Protein AF-A0A7C9NCI6-F1 (afdb_monomer_lite)

Sequence (230 aa):
RAAIIEELLRAGQIERSKGKIRSTELGRTVAASVSPQLASPELTGEWEARLADMRALGDEDAFVVDAAGYASSLVSDAFGRESELRARFGAAGRHVVCKCPRCGREVVRTGADGKGAVVRCSSVTTRRNESGAWEDAGGCGLKVWAKVAGVTLTDEQIAAAIAGERVKVDGIKPKDPSKKSYSRFMTLDASAEDGSGCCKWVYGEFANAPAKPGTGERGGKPFGGRAWAK

Radius of gyration: 28.64 Å; chains: 1; bounding box: 55×43×101 Å

InterPro domains:
  IPR013824 DNA topoisomerase, type IA, central region, subdomain 1 [G3DSA:1.10.460.10] (1-88)
  IPR023405 DNA topoisomerase, type IA, core domain [SSF56712] (1-108)

Secondary structure (DSSP, 8-state):
-HHHHHHHHHTTSEEEETTEEEE-HHHHHHHHHS-TTTT-HHHHHHHHHHHHHHHHH--HHHHHHHHHHHHHHHHHHHHHTHHHHHHHHHHTT-EEEEE-TTTSSEEEEES-TTSS-EEEETT-EEEE-TTS-EEEEES---EEESEETTEEPPHHHHHHHHTT--EEEEEEPPSSTTSPPEEEEEEEEEEEE-TTSSEEEEEPP----PPPP-----------------

Structure (mmCIF, N/CA/C/O backbone):
data_AF-A0A7C9NCI6-F1
#
_entry.id   AF-A0A7C9NCI6-F1
#
loop_
_atom_site.group_PDB
_atom_site.id
_atom_site.type_symbol
_atom_site.label_atom_id
_atom_site.label_alt_id
_atom_site.label_comp_id
_atom_site.label_asym_id
_atom_site.label_entity_id
_atom_site.label_seq_id
_atom_site.pdbx_PDB_ins_code
_atom_site.Cartn_x
_atom_site.Cartn_y
_atom_site.Cartn_z
_atom_site.occupancy
_atom_site.B_iso_or_equiv
_atom_site.auth_seq_id
_atom_site.auth_comp_id
_atom_site.auth_asym_id
_atom_site.auth_atom_id
_atom_site.pdbx_PDB_model_num
ATOM 1 N N . ARG A 1 1 ? 24.754 -8.263 -7.767 1.00 78.38 1 ARG A N 1
ATOM 2 C CA . ARG A 1 1 ? 23.541 -9.118 -7.885 1.00 78.38 1 ARG A CA 1
ATOM 3 C C . ARG A 1 1 ? 22.938 -9.527 -6.530 1.00 78.38 1 ARG A C 1
ATOM 5 O O . ARG A 1 1 ? 21.730 -9.420 -6.410 1.00 78.38 1 ARG A O 1
ATOM 12 N N . ALA A 1 2 ? 23.710 -9.913 -5.498 1.00 86.62 2 ALA A N 1
ATOM 13 C CA . ALA A 1 2 ? 23.160 -10.260 -4.168 1.00 86.62 2 ALA A CA 1
ATOM 14 C C . ALA A 1 2 ? 22.312 -9.146 -3.507 1.00 86.62 2 ALA A C 1
ATOM 16 O O . ALA A 1 2 ? 21.298 -9.440 -2.885 1.00 86.62 2 ALA A O 1
ATOM 17 N N . ALA A 1 3 ? 22.669 -7.873 -3.721 1.00 92.12 3 ALA A N 1
ATOM 18 C CA . ALA A 1 3 ? 21.906 -6.724 -3.224 1.00 92.12 3 ALA A CA 1
ATOM 19 C C . ALA A 1 3 ? 20.439 -6.694 -3.700 1.00 92.12 3 ALA A C 1
ATOM 21 O O . ALA A 1 3 ? 19.569 -6.268 -2.951 1.00 92.12 3 ALA A O 1
ATOM 22 N N . ILE A 1 4 ? 20.151 -7.201 -4.907 1.00 92.81 4 ILE A N 1
ATOM 23 C CA . ILE A 1 4 ? 18.783 -7.247 -5.447 1.00 92.81 4 ILE A CA 1
ATOM 24 C C . ILE A 1 4 ? 17.912 -8.185 -4.602 1.00 92.81 4 ILE A C 1
ATOM 26 O O . ILE A 1 4 ? 16.773 -7.860 -4.296 1.00 92.81 4 ILE A O 1
ATOM 30 N N . ILE A 1 5 ? 18.452 -9.329 -4.170 1.00 92.62 5 ILE A N 1
ATOM 31 C CA . ILE A 1 5 ? 17.709 -10.294 -3.346 1.00 92.62 5 ILE A CA 1
ATOM 32 C C . ILE A 1 5 ? 17.363 -9.686 -1.982 1.00 92.62 5 ILE A C 1
ATOM 34 O O . ILE A 1 5 ? 16.239 -9.837 -1.511 1.00 92.62 5 ILE A O 1
ATOM 38 N N . GLU A 1 6 ? 18.309 -8.982 -1.359 1.00 92.62 6 GLU A N 1
ATOM 39 C CA . GLU A 1 6 ? 18.081 -8.326 -0.067 1.00 92.62 6 GLU A CA 1
ATOM 40 C C . GLU A 1 6 ? 17.069 -7.177 -0.169 1.00 92.62 6 GLU A C 1
ATOM 42 O O . GLU A 1 6 ? 16.249 -7.002 0.731 1.00 92.62 6 GLU A O 1
ATOM 47 N N . GLU A 1 7 ? 17.060 -6.442 -1.284 1.00 93.44 7 GLU A N 1
ATOM 48 C CA . GLU A 1 7 ? 16.052 -5.409 -1.541 1.00 93.44 7 GLU A CA 1
ATOM 49 C C . GLU A 1 7 ? 14.652 -6.017 -1.706 1.00 93.44 7 GLU A C 1
ATOM 51 O O . GLU A 1 7 ? 13.701 -5.568 -1.069 1.00 93.44 7 GLU A O 1
ATOM 56 N N . LEU A 1 8 ? 14.519 -7.102 -2.478 1.00 93.06 8 LEU A N 1
ATOM 57 C CA . LEU A 1 8 ? 13.239 -7.797 -2.660 1.00 93.06 8 LEU A CA 1
ATOM 58 C C . LEU A 1 8 ? 12.705 -8.396 -1.344 1.00 93.06 8 LEU A C 1
ATOM 60 O O . LEU A 1 8 ? 11.490 -8.406 -1.123 1.00 93.06 8 LEU A O 1
ATOM 64 N N . LEU A 1 9 ? 13.593 -8.887 -0.468 1.00 89.81 9 LEU A N 1
ATOM 65 C CA . LEU A 1 9 ? 13.243 -9.347 0.883 1.00 89.81 9 LEU A CA 1
ATOM 66 C C . LEU A 1 9 ? 12.765 -8.181 1.754 1.00 89.81 9 LEU A C 1
ATOM 68 O O . LEU A 1 9 ? 11.719 -8.279 2.393 1.00 89.81 9 LEU A O 1
ATOM 72 N N . ARG A 1 10 ? 13.500 -7.063 1.755 1.00 85.94 10 ARG A N 1
ATOM 73 C CA . ARG A 1 10 ? 13.152 -5.852 2.515 1.00 85.94 10 ARG A CA 1
ATOM 74 C C . ARG A 1 10 ? 11.818 -5.257 2.070 1.00 85.94 10 ARG A C 1
ATOM 76 O O . ARG A 1 10 ? 11.036 -4.826 2.909 1.00 85.94 10 ARG A O 1
ATOM 83 N N . ALA A 1 11 ? 11.550 -5.274 0.768 1.00 84.38 11 ALA A N 1
ATOM 84 C CA . ALA A 1 11 ? 10.293 -4.829 0.181 1.00 84.38 11 ALA A CA 1
ATOM 85 C C . ALA A 1 11 ? 9.127 -5.812 0.411 1.00 84.38 11 ALA A C 1
ATOM 87 O O . ALA A 1 11 ? 8.001 -5.525 0.008 1.00 84.38 11 ALA A O 1
ATOM 88 N N . GLY A 1 12 ? 9.372 -6.983 1.015 1.00 86.31 12 GLY A N 1
ATOM 89 C CA . GLY A 1 12 ? 8.348 -7.994 1.286 1.00 86.31 12 GLY A CA 1
ATOM 90 C C . GLY A 1 12 ? 7.788 -8.672 0.033 1.00 86.31 12 GLY A C 1
ATOM 91 O O . GLY A 1 12 ? 6.712 -9.266 0.082 1.00 86.31 12 GLY A O 1
ATOM 92 N N . GLN A 1 13 ? 8.481 -8.586 -1.105 1.00 89.44 13 GLN A N 1
ATOM 93 C CA . GLN A 1 13 ? 8.066 -9.210 -2.370 1.00 89.44 13 GLN A CA 1
ATOM 94 C C . GLN A 1 13 ? 8.455 -10.694 -2.430 1.00 89.44 13 GLN A C 1
ATOM 96 O O . GLN A 1 13 ? 7.819 -11.506 -3.110 1.00 89.44 13 GLN A O 1
ATOM 101 N N . ILE A 1 14 ? 9.494 -11.066 -1.690 1.00 93.88 14 ILE A N 1
ATOM 102 C CA . ILE A 1 14 ? 9.923 -12.447 -1.490 1.00 93.88 14 ILE A CA 1
ATOM 103 C C . ILE A 1 14 ? 10.165 -12.697 -0.001 1.00 93.88 14 ILE A C 1
ATOM 105 O O . ILE A 1 14 ? 10.382 -11.765 0.767 1.00 93.88 14 ILE A O 1
ATOM 109 N N . GLU A 1 15 ? 10.153 -13.960 0.405 1.00 92.75 15 GLU A N 1
ATOM 110 C CA . GLU A 1 15 ? 10.415 -14.394 1.777 1.00 92.75 15 GLU A CA 1
ATOM 111 C C . GLU A 1 15 ? 11.317 -15.634 1.809 1.00 92.75 15 GLU A C 1
ATOM 113 O O . GLU A 1 15 ? 11.402 -16.398 0.839 1.00 92.75 15 GLU A O 1
ATOM 118 N N . ARG A 1 16 ? 11.981 -15.859 2.948 1.00 93.06 16 ARG A N 1
ATOM 119 C CA . ARG A 1 16 ? 12.742 -17.088 3.204 1.00 93.06 16 ARG A CA 1
ATOM 120 C C . ARG A 1 16 ? 11.865 -18.076 3.964 1.00 93.06 16 ARG A C 1
ATOM 122 O O . ARG A 1 16 ? 11.515 -17.851 5.115 1.00 93.06 16 ARG A O 1
ATOM 129 N N . SER A 1 17 ? 11.574 -19.212 3.341 1.00 89.00 17 SER A N 1
ATOM 130 C CA . SER A 1 17 ? 10.803 -20.301 3.939 1.00 89.00 17 SER A CA 1
ATOM 131 C C . SER A 1 17 ? 11.584 -21.606 3.827 1.00 89.00 17 SER A C 1
ATOM 133 O O . SER A 1 17 ? 11.850 -22.091 2.726 1.00 89.00 17 SER A O 1
ATOM 135 N N . LYS A 1 18 ? 11.975 -22.177 4.976 1.00 88.38 18 LYS A N 1
ATOM 136 C CA . LYS A 1 18 ? 12.750 -23.433 5.067 1.00 88.38 18 LYS A CA 1
ATOM 137 C C . LYS A 1 18 ? 14.022 -23.424 4.197 1.00 88.38 18 LYS A C 1
ATOM 139 O O . LYS A 1 18 ? 14.285 -24.369 3.460 1.00 88.38 18 LYS A O 1
ATOM 144 N N . GLY A 1 19 ? 14.768 -22.317 4.230 1.00 87.50 19 GLY A N 1
ATOM 145 C CA . GLY A 1 19 ? 15.997 -22.141 3.443 1.00 87.50 19 GLY A CA 1
ATOM 146 C C . GLY A 1 19 ? 15.788 -21.917 1.939 1.00 87.50 19 GLY A C 1
ATOM 147 O O . GLY A 1 19 ? 16.765 -21.820 1.206 1.00 87.50 19 GLY A O 1
ATOM 148 N N . LYS A 1 20 ? 14.540 -21.812 1.462 1.00 92.06 20 LYS A N 1
ATOM 149 C CA . LYS A 1 20 ? 14.204 -21.496 0.066 1.00 92.06 20 LYS A CA 1
ATOM 150 C C . LYS A 1 20 ? 13.612 -20.094 -0.037 1.00 92.06 20 LYS A C 1
ATOM 152 O O . LYS A 1 20 ? 12.928 -19.644 0.881 1.00 92.06 20 LYS A O 1
ATOM 157 N N . ILE A 1 21 ? 13.842 -19.429 -1.165 1.00 93.31 21 ILE A N 1
ATOM 158 C CA . ILE A 1 21 ? 13.178 -18.163 -1.492 1.00 93.31 21 ILE A CA 1
ATOM 159 C C . ILE A 1 21 ? 11.804 -18.479 -2.085 1.00 93.31 21 ILE A C 1
ATOM 161 O O . ILE A 1 21 ? 11.686 -19.324 -2.974 1.00 93.31 21 ILE A O 1
ATOM 165 N N . ARG A 1 22 ? 10.762 -17.813 -1.589 1.00 94.19 22 ARG A N 1
ATOM 166 C CA . ARG A 1 22 ? 9.397 -17.894 -2.120 1.00 94.19 22 ARG A CA 1
ATOM 167 C C . ARG A 1 22 ? 8.878 -16.501 -2.431 1.00 94.19 22 ARG A C 1
ATOM 169 O O . ARG A 1 22 ? 9.189 -15.555 -1.722 1.00 94.19 22 ARG A O 1
ATOM 176 N N . SER A 1 23 ? 8.083 -16.384 -3.490 1.00 92.62 23 SER A N 1
ATOM 177 C CA . SER A 1 23 ? 7.382 -15.138 -3.794 1.00 92.62 23 SER A CA 1
ATOM 178 C C . SER A 1 23 ? 6.194 -14.964 -2.849 1.00 92.62 23 SER A C 1
ATOM 180 O O . SER A 1 23 ? 5.432 -15.912 -2.628 1.00 92.62 23 SER A O 1
ATOM 182 N N . THR A 1 24 ? 6.026 -13.760 -2.309 1.00 89.75 24 THR A N 1
ATOM 183 C CA . THR A 1 24 ? 4.847 -13.393 -1.519 1.00 89.75 24 THR A CA 1
ATOM 184 C C . THR A 1 24 ? 3.675 -13.060 -2.442 1.00 89.75 24 THR A C 1
ATOM 186 O O . THR A 1 24 ? 3.804 -12.996 -3.667 1.00 89.75 24 THR A O 1
ATOM 189 N N . GLU A 1 25 ? 2.494 -12.859 -1.869 1.00 84.94 25 GLU A N 1
ATOM 190 C CA . GLU A 1 25 ? 1.343 -12.372 -2.632 1.00 84.94 25 GLU A CA 1
ATOM 191 C C . GLU A 1 25 ? 1.601 -10.981 -3.234 1.00 84.94 25 GLU A C 1
ATOM 193 O O . GLU A 1 25 ? 1.297 -10.747 -4.407 1.00 84.94 25 GLU A O 1
ATOM 198 N N . LEU A 1 26 ? 2.267 -10.104 -2.474 1.00 84.94 26 LEU A N 1
ATOM 199 C CA . LEU A 1 26 ? 2.730 -8.806 -2.959 1.00 84.94 26 LEU A CA 1
ATOM 200 C C . LEU A 1 26 ? 3.691 -8.970 -4.142 1.00 84.94 26 LEU A C 1
ATOM 202 O O . LEU A 1 26 ? 3.501 -8.331 -5.172 1.00 84.94 26 LEU A O 1
ATOM 206 N N . GLY A 1 27 ? 4.681 -9.862 -4.037 1.00 89.44 27 GLY A N 1
ATOM 207 C CA . GLY A 1 27 ? 5.645 -10.097 -5.115 1.00 89.44 27 GLY A CA 1
ATOM 208 C C . GLY A 1 27 ? 4.999 -10.580 -6.410 1.00 89.44 27 GLY A C 1
ATOM 209 O O . GLY A 1 27 ? 5.305 -10.054 -7.478 1.00 89.44 27 GLY A O 1
ATOM 210 N N . ARG A 1 28 ? 4.056 -11.528 -6.330 1.00 91.12 28 ARG A N 1
ATOM 211 C CA . ARG A 1 28 ? 3.295 -11.988 -7.508 1.00 91.12 28 ARG A CA 1
ATOM 212 C C . ARG A 1 28 ? 2.475 -10.866 -8.136 1.00 91.12 28 ARG A C 1
ATOM 214 O O . ARG A 1 28 ? 2.374 -10.784 -9.356 1.00 91.12 28 ARG A O 1
ATOM 221 N N . THR A 1 29 ? 1.911 -9.999 -7.307 1.00 89.00 29 THR A N 1
ATOM 222 C CA . THR A 1 29 ? 1.097 -8.865 -7.757 1.00 89.00 29 THR A CA 1
ATOM 223 C C . THR A 1 29 ? 1.938 -7.826 -8.469 1.00 89.00 29 THR A C 1
ATOM 225 O O . THR A 1 29 ? 1.568 -7.403 -9.562 1.00 89.00 29 THR A O 1
ATOM 228 N N . VAL A 1 30 ? 3.091 -7.467 -7.898 1.00 90.00 30 VAL A N 1
ATOM 229 C CA . VAL A 1 30 ? 4.068 -6.576 -8.535 1.00 90.00 30 VAL A CA 1
ATOM 230 C C . VAL A 1 30 ? 4.503 -7.158 -9.874 1.00 90.00 30 VAL A C 1
ATOM 232 O O . VAL A 1 30 ? 4.334 -6.498 -10.896 1.00 90.00 30 VAL A O 1
ATOM 235 N N . ALA A 1 31 ? 4.972 -8.409 -9.890 1.00 90.12 31 ALA A N 1
ATOM 236 C CA . ALA A 1 31 ? 5.456 -9.062 -11.105 1.00 90.12 31 ALA A CA 1
ATOM 237 C C . ALA A 1 31 ? 4.407 -9.070 -12.224 1.00 90.12 31 ALA A C 1
ATOM 239 O O . ALA A 1 31 ? 4.732 -8.839 -13.381 1.00 90.12 31 ALA A O 1
ATOM 240 N N . ALA A 1 32 ? 3.139 -9.284 -11.879 1.00 88.62 32 ALA A N 1
ATOM 241 C CA . ALA A 1 32 ? 2.070 -9.358 -12.862 1.00 88.62 32 ALA A CA 1
ATOM 242 C C . ALA A 1 32 ? 1.487 -7.981 -13.260 1.00 88.62 32 ALA A C 1
ATOM 244 O O . ALA A 1 32 ? 0.717 -7.903 -14.215 1.00 88.62 32 ALA A O 1
ATOM 245 N N . SER A 1 33 ? 1.832 -6.911 -12.534 1.00 88.06 33 SER A N 1
ATOM 246 C CA . SER A 1 33 ? 1.421 -5.522 -12.816 1.00 88.06 33 SER A CA 1
ATOM 247 C C . SER A 1 33 ? 2.339 -4.814 -13.817 1.00 88.06 33 SER A C 1
ATOM 249 O O . SER A 1 33 ? 1.922 -3.881 -14.516 1.00 88.06 33 SER A O 1
ATOM 251 N N . VAL A 1 34 ? 3.599 -5.245 -13.859 1.00 88.06 34 VAL A N 1
ATOM 252 C CA . VAL A 1 34 ? 4.629 -4.746 -14.770 1.00 88.06 34 VAL A CA 1
ATOM 253 C C . VAL A 1 34 ? 4.330 -5.215 -16.200 1.00 88.06 34 VAL A C 1
ATOM 255 O O . VAL A 1 34 ? 3.793 -6.304 -16.399 1.00 88.06 34 VAL A O 1
ATOM 258 N N . SER A 1 35 ? 4.633 -4.385 -17.205 1.00 85.19 35 SER A N 1
ATOM 259 C CA . SER A 1 35 ? 4.451 -4.783 -18.605 1.00 85.19 35 SER A CA 1
ATOM 260 C C . SER A 1 35 ? 5.387 -5.952 -18.958 1.00 85.19 35 SER A C 1
ATOM 262 O O . SER A 1 35 ? 6.520 -5.992 -18.469 1.00 85.19 35 SER A O 1
ATOM 264 N N . PRO A 1 36 ? 4.974 -6.895 -19.827 1.00 85.44 36 PRO A N 1
ATOM 265 C CA . PRO A 1 36 ? 5.823 -8.024 -20.212 1.00 85.44 36 PRO A CA 1
ATOM 266 C C . PRO A 1 36 ? 7.184 -7.598 -20.775 1.00 85.44 36 PRO A C 1
ATOM 268 O O . PRO A 1 36 ? 8.189 -8.243 -20.501 1.00 85.44 36 PRO A O 1
ATOM 271 N N . GLN A 1 37 ? 7.221 -6.483 -21.511 1.00 86.38 37 GLN A N 1
ATOM 272 C CA . GLN A 1 37 ? 8.461 -5.911 -22.036 1.00 86.38 37 GLN A CA 1
ATOM 273 C C . GLN A 1 37 ? 9.405 -5.458 -20.917 1.00 86.38 37 GLN A C 1
ATOM 275 O O . GLN A 1 37 ? 10.577 -5.826 -20.931 1.00 86.38 37 GLN A O 1
ATOM 280 N N . LEU A 1 38 ? 8.904 -4.721 -19.915 1.00 87.69 38 LEU A N 1
ATOM 281 C CA . LEU A 1 38 ? 9.727 -4.238 -18.800 1.00 87.69 38 LEU A CA 1
ATOM 282 C C . LEU A 1 38 ? 10.226 -5.379 -17.900 1.00 87.69 38 LEU A C 1
ATOM 284 O O . LEU A 1 38 ? 11.287 -5.267 -17.297 1.00 87.69 38 LEU A O 1
ATOM 288 N N . ALA A 1 39 ? 9.483 -6.484 -17.826 1.00 89.44 39 ALA A N 1
ATOM 289 C CA . ALA A 1 39 ? 9.895 -7.686 -17.107 1.00 89.44 39 ALA A CA 1
ATOM 290 C C . ALA A 1 39 ? 10.821 -8.612 -17.925 1.00 89.44 39 ALA A C 1
ATOM 292 O O . ALA A 1 39 ? 11.238 -9.651 -17.406 1.00 89.44 39 ALA A O 1
ATOM 293 N N . SER A 1 40 ? 11.124 -8.280 -19.186 1.00 93.00 40 SER A N 1
ATOM 294 C CA . SER A 1 40 ? 11.890 -9.168 -20.061 1.00 93.00 40 SER A CA 1
ATOM 295 C C . SER A 1 40 ? 13.392 -9.163 -19.726 1.00 93.00 40 SER A C 1
ATOM 297 O O . SER A 1 40 ? 14.002 -8.097 -19.538 1.00 93.00 40 SER A O 1
ATOM 299 N N . PRO A 1 41 ? 14.027 -10.347 -19.637 1.00 93.50 41 PRO A N 1
ATOM 300 C CA . PRO A 1 41 ? 15.470 -10.439 -19.453 1.00 93.50 41 PRO A CA 1
ATOM 301 C C . PRO A 1 41 ? 16.241 -9.913 -20.670 1.00 93.50 41 PRO A C 1
ATOM 303 O O . PRO A 1 41 ? 17.343 -9.399 -20.494 1.00 93.50 41 PRO A O 1
ATOM 306 N N . GLU A 1 42 ? 15.667 -9.988 -21.871 1.00 94.44 42 GLU A N 1
ATOM 307 C CA . GLU A 1 42 ? 16.253 -9.468 -23.108 1.00 94.44 42 GLU A CA 1
ATOM 308 C C . GLU A 1 42 ? 16.434 -7.951 -23.029 1.00 94.44 42 GLU A C 1
ATOM 310 O O . GLU A 1 42 ? 17.559 -7.471 -23.149 1.00 94.44 42 GLU A O 1
ATOM 315 N N . LEU A 1 43 ? 15.367 -7.204 -22.708 1.00 92.19 43 LEU A N 1
ATOM 316 C CA . LEU A 1 43 ? 15.446 -5.750 -22.540 1.00 92.19 43 LEU A CA 1
ATOM 317 C C . LEU A 1 43 ? 16.420 -5.373 -21.417 1.00 92.19 43 LEU A C 1
ATOM 319 O O . LEU A 1 43 ? 17.179 -4.416 -21.539 1.00 92.19 43 LEU A O 1
ATOM 323 N N . THR A 1 44 ? 16.439 -6.145 -20.327 1.00 92.94 44 THR A N 1
ATOM 324 C CA . THR A 1 44 ? 17.417 -5.945 -19.246 1.00 92.94 44 THR A CA 1
ATOM 325 C C . THR A 1 44 ? 18.853 -6.102 -19.761 1.00 92.94 44 THR A C 1
ATOM 327 O O . THR A 1 44 ? 19.723 -5.313 -19.403 1.00 92.94 44 THR A O 1
ATOM 330 N N . GLY A 1 45 ? 19.109 -7.094 -20.618 1.00 94.75 45 GLY A N 1
ATOM 331 C CA . GLY A 1 45 ? 20.410 -7.302 -21.254 1.00 94.75 45 GLY A CA 1
ATOM 332 C C . GLY A 1 45 ? 20.802 -6.164 -22.197 1.00 94.75 45 GLY A C 1
ATOM 333 O O . GLY A 1 45 ? 21.942 -5.708 -22.150 1.00 94.75 45 GLY A O 1
ATOM 334 N N . GLU A 1 46 ? 19.858 -5.667 -22.997 1.00 93.50 46 GLU A N 1
ATOM 335 C CA . GLU A 1 46 ? 20.071 -4.508 -23.873 1.00 93.50 46 GLU A CA 1
ATOM 336 C C . GLU A 1 46 ? 20.467 -3.258 -23.076 1.00 93.50 46 GLU A C 1
ATOM 338 O O . GLU A 1 46 ? 21.423 -2.572 -23.438 1.00 93.50 46 GLU A O 1
ATOM 343 N N . TRP A 1 47 ? 19.792 -2.976 -21.958 1.00 93.62 47 TRP A N 1
ATOM 344 C CA . TRP A 1 47 ? 20.136 -1.842 -21.094 1.00 93.62 47 TRP A CA 1
ATOM 345 C C . TRP A 1 47 ? 21.502 -1.992 -20.420 1.00 93.62 47 TRP A C 1
ATOM 347 O O . TRP A 1 47 ? 22.246 -1.017 -20.338 1.00 93.62 47 TRP A O 1
ATOM 357 N N . GLU A 1 48 ? 21.863 -3.192 -19.965 1.00 93.12 48 GLU A N 1
ATOM 358 C CA . GLU A 1 48 ? 23.189 -3.454 -19.387 1.00 93.12 48 GLU A CA 1
ATOM 359 C C . GLU A 1 48 ? 24.307 -3.289 -20.431 1.00 93.12 48 GLU A C 1
ATOM 361 O O . GLU A 1 48 ? 25.372 -2.759 -20.108 1.00 93.12 48 GLU A O 1
ATOM 366 N N . ALA A 1 49 ? 24.061 -3.672 -21.690 1.00 92.88 49 ALA A N 1
ATOM 367 C CA . ALA A 1 49 ? 24.986 -3.423 -22.796 1.00 92.88 49 ALA A CA 1
ATOM 368 C C . ALA A 1 49 ? 25.135 -1.920 -23.074 1.00 92.88 49 ALA A C 1
ATOM 370 O O . ALA A 1 49 ? 26.252 -1.410 -23.085 1.00 92.88 49 ALA A O 1
ATOM 371 N N . ARG A 1 50 ? 24.020 -1.184 -23.173 1.00 91.94 50 ARG A N 1
ATOM 372 C CA . ARG A 1 50 ? 24.038 0.280 -23.346 1.00 91.94 50 ARG A CA 1
ATOM 373 C C . ARG A 1 50 ? 24.773 0.997 -22.211 1.00 91.94 50 ARG A C 1
ATOM 375 O O . ARG A 1 50 ? 25.525 1.931 -22.463 1.00 91.94 50 ARG A O 1
ATOM 382 N N . LEU A 1 51 ? 24.603 0.546 -20.966 1.00 93.31 51 LEU A N 1
ATOM 383 C CA . LEU A 1 51 ? 25.346 1.067 -19.813 1.00 93.31 51 LEU A CA 1
ATOM 384 C C . LEU A 1 51 ? 26.853 0.794 -19.917 1.00 93.31 51 LEU A C 1
ATOM 386 O O . LEU A 1 51 ? 27.654 1.622 -19.478 1.00 93.31 51 LEU A O 1
ATOM 390 N N . ALA A 1 52 ? 27.252 -0.358 -20.459 1.00 92.88 52 ALA A N 1
ATOM 391 C CA . ALA A 1 52 ? 28.657 -0.675 -20.698 1.00 92.88 52 ALA A CA 1
ATOM 392 C C . ALA A 1 52 ? 29.252 0.197 -21.816 1.00 92.88 52 ALA A C 1
ATOM 394 O O . ALA A 1 52 ? 30.337 0.749 -21.629 1.00 92.88 52 ALA A O 1
ATOM 395 N N . ASP A 1 53 ? 28.521 0.386 -22.916 1.00 91.25 53 ASP A N 1
ATOM 396 C CA . ASP A 1 53 ? 28.933 1.223 -24.048 1.00 91.25 53 ASP A CA 1
ATOM 397 C C . ASP A 1 53 ? 29.075 2.689 -23.637 1.00 91.25 53 ASP A C 1
ATOM 399 O O . ASP A 1 53 ? 30.105 3.304 -23.902 1.00 91.25 53 ASP A O 1
ATOM 403 N N . MET A 1 54 ? 28.101 3.230 -22.900 1.00 92.38 54 MET A N 1
ATOM 404 C CA . MET A 1 54 ? 28.166 4.584 -22.340 1.00 92.38 54 MET A CA 1
ATOM 405 C C . MET A 1 54 ? 29.431 4.776 -21.490 1.00 92.38 54 MET A C 1
ATOM 407 O O . MET A 1 54 ? 30.131 5.774 -21.637 1.00 92.38 54 MET A O 1
ATOM 411 N N . ARG A 1 55 ? 29.774 3.806 -20.630 1.00 89.69 55 ARG A N 1
ATOM 412 C CA . ARG A 1 55 ? 31.000 3.869 -19.812 1.00 89.69 55 ARG A CA 1
ATOM 413 C C . ARG A 1 55 ? 32.278 3.832 -20.645 1.00 89.69 55 ARG A C 1
ATOM 415 O O . ARG A 1 55 ? 33.285 4.380 -20.207 1.00 89.69 55 ARG A O 1
ATOM 422 N N . ALA A 1 56 ? 32.259 3.161 -21.792 1.00 90.94 56 ALA A N 1
ATOM 423 C CA . ALA A 1 56 ? 33.414 3.050 -22.675 1.00 90.94 56 ALA A CA 1
ATOM 424 C C . ALA A 1 56 ? 33.572 4.271 -23.597 1.00 90.94 56 ALA A C 1
ATOM 426 O O . ALA A 1 56 ? 34.697 4.693 -23.858 1.00 90.94 56 ALA A O 1
ATOM 427 N N . LEU A 1 57 ? 32.459 4.823 -24.088 1.00 89.44 57 LEU A N 1
ATOM 428 C CA . LEU A 1 57 ? 32.418 5.866 -25.117 1.00 89.44 57 LEU A CA 1
ATOM 429 C C . LEU A 1 57 ? 32.235 7.283 -24.547 1.00 89.44 57 LEU A C 1
ATOM 431 O O . LEU A 1 57 ? 32.545 8.249 -25.238 1.00 89.44 57 LEU A O 1
ATOM 435 N N . GLY A 1 58 ? 31.774 7.418 -23.299 1.00 83.31 58 GLY A N 1
ATOM 436 C CA . GLY A 1 58 ? 31.609 8.704 -22.610 1.00 83.31 58 GLY A CA 1
ATOM 437 C C . GLY A 1 58 ? 30.367 9.507 -23.011 1.00 83.31 58 GLY A C 1
ATOM 438 O O . GLY A 1 58 ? 30.272 10.677 -22.655 1.00 83.31 58 GLY A O 1
ATOM 439 N N . ASP A 1 59 ? 29.421 8.903 -23.733 1.00 83.75 59 ASP A N 1
ATOM 440 C CA . ASP A 1 59 ? 28.191 9.561 -24.196 1.00 83.75 59 ASP A CA 1
ATOM 441 C C . ASP A 1 59 ? 27.059 9.459 -23.156 1.00 83.75 59 ASP A C 1
ATOM 443 O O . ASP A 1 59 ? 26.073 8.737 -23.320 1.00 83.75 59 ASP A O 1
ATOM 447 N N . GLU A 1 60 ? 27.254 10.123 -22.015 1.00 90.94 60 GLU A N 1
ATOM 448 C CA . GLU A 1 60 ? 26.311 10.092 -20.888 1.00 90.94 60 GLU A CA 1
ATOM 449 C C . GLU A 1 60 ? 25.020 10.868 -21.190 1.00 90.94 60 GLU A C 1
ATOM 451 O O . GLU A 1 60 ? 23.927 10.399 -20.864 1.00 90.94 60 GLU A O 1
ATOM 456 N N . ASP A 1 61 ? 25.124 12.016 -21.864 1.00 90.69 61 ASP A N 1
ATOM 457 C CA . ASP A 1 61 ? 23.977 12.885 -22.142 1.00 90.69 61 ASP A CA 1
ATOM 458 C C . ASP A 1 61 ? 22.945 12.197 -23.047 1.00 90.69 61 ASP A C 1
ATOM 460 O O . ASP A 1 61 ? 21.748 12.212 -22.738 1.00 90.69 61 ASP A O 1
ATOM 464 N N . ALA A 1 62 ? 23.383 11.543 -24.130 1.00 87.25 62 ALA A N 1
ATOM 465 C CA . ALA A 1 62 ? 22.473 10.826 -25.020 1.00 87.25 62 ALA A CA 1
ATOM 466 C C . ALA A 1 62 ? 21.791 9.652 -24.302 1.00 87.25 62 ALA A C 1
ATOM 468 O O . ALA A 1 62 ? 20.575 9.477 -24.407 1.00 87.25 62 ALA A O 1
ATOM 469 N N . PHE A 1 63 ? 22.549 8.893 -23.502 1.00 91.69 63 PHE A N 1
ATOM 470 C CA . PHE A 1 63 ? 21.999 7.794 -22.711 1.00 91.69 63 PHE A CA 1
ATOM 471 C C . PHE A 1 63 ? 20.918 8.274 -21.731 1.00 91.69 63 PHE A C 1
ATOM 473 O O . PHE A 1 63 ? 19.860 7.648 -21.618 1.00 91.69 63 PHE A O 1
ATOM 480 N N . VAL A 1 64 ? 21.156 9.387 -21.028 1.00 92.69 64 VAL A N 1
ATOM 481 C CA . VAL A 1 64 ? 20.200 9.950 -20.063 1.00 92.69 64 VAL A CA 1
ATOM 482 C C . VAL A 1 64 ? 18.925 10.429 -20.756 1.00 92.69 64 VAL A C 1
ATOM 484 O O . VAL A 1 64 ? 17.833 10.170 -20.243 1.00 92.69 64 VAL A O 1
ATOM 487 N N . VAL A 1 65 ? 19.032 11.085 -21.915 1.00 93.62 65 VAL A N 1
ATOM 488 C CA . VAL A 1 65 ? 17.866 11.522 -22.703 1.00 93.62 65 VAL A CA 1
ATOM 489 C C . VAL A 1 65 ? 17.009 10.325 -23.118 1.00 93.62 65 VAL A C 1
ATOM 491 O O . VAL A 1 65 ? 15.795 10.333 -22.894 1.00 93.62 65 VAL A O 1
ATOM 494 N N . ASP A 1 66 ? 17.630 9.267 -23.635 1.00 90.19 66 ASP A N 1
ATOM 495 C CA . ASP A 1 66 ? 16.930 8.049 -24.047 1.00 90.19 66 ASP A CA 1
ATOM 496 C C . ASP A 1 66 ? 16.266 7.337 -22.860 1.00 90.19 66 ASP A C 1
ATOM 498 O O . ASP A 1 66 ? 15.099 6.935 -22.931 1.00 90.19 66 ASP A O 1
ATOM 502 N N . ALA A 1 67 ? 16.977 7.217 -21.734 1.00 91.75 67 ALA A N 1
ATOM 503 C CA . ALA A 1 67 ? 16.447 6.627 -20.507 1.00 91.75 67 ALA A CA 1
ATOM 504 C C . ALA A 1 67 ? 15.257 7.420 -19.953 1.00 91.75 67 ALA A C 1
ATOM 506 O O . ALA A 1 67 ? 14.254 6.827 -19.548 1.00 91.75 67 ALA A O 1
ATOM 507 N N . ALA A 1 68 ? 15.327 8.753 -19.973 1.00 94.56 68 ALA A N 1
ATOM 508 C CA . ALA A 1 68 ? 14.232 9.620 -19.553 1.00 94.56 68 ALA A CA 1
ATOM 509 C C . ALA A 1 68 ? 13.018 9.505 -20.488 1.00 94.56 68 ALA A C 1
ATOM 511 O O . ALA A 1 68 ? 11.876 9.473 -20.016 1.00 94.56 68 ALA A O 1
ATOM 512 N N . GLY A 1 69 ? 13.247 9.391 -21.799 1.00 94.94 69 GLY A N 1
ATOM 513 C CA . GLY A 1 69 ? 12.198 9.146 -22.788 1.00 94.94 69 GLY A CA 1
ATOM 514 C C . GLY A 1 69 ? 11.469 7.825 -22.535 1.00 94.94 69 GLY A C 1
ATOM 515 O O . GLY A 1 69 ? 10.239 7.800 -22.464 1.00 94.94 69 GLY A O 1
ATOM 516 N N . TYR A 1 70 ? 12.219 6.745 -22.303 1.00 91.38 70 TYR A N 1
ATOM 517 C CA . TYR A 1 70 ? 11.646 5.437 -21.982 1.00 91.38 70 TYR A CA 1
ATOM 518 C C . TYR A 1 70 ? 10.919 5.425 -20.628 1.00 91.38 70 TYR A C 1
ATOM 520 O O . TYR A 1 70 ? 9.824 4.881 -20.506 1.00 91.38 70 TYR A O 1
ATOM 528 N N . ALA A 1 71 ? 11.468 6.077 -19.601 1.00 91.56 71 ALA A N 1
ATOM 529 C CA . ALA A 1 71 ? 10.782 6.216 -18.317 1.00 91.56 71 ALA A CA 1
ATOM 530 C C . ALA A 1 71 ? 9.454 6.981 -18.458 1.00 91.56 71 ALA A C 1
ATOM 532 O O . ALA A 1 71 ? 8.451 6.606 -17.847 1.00 91.56 71 ALA A O 1
ATOM 533 N N . SER A 1 72 ? 9.429 8.023 -19.291 1.00 92.88 72 SER A N 1
ATOM 534 C CA . SER A 1 72 ? 8.227 8.822 -19.541 1.00 92.88 72 SER A CA 1
ATOM 535 C C . SER A 1 72 ? 7.131 8.008 -20.228 1.00 92.88 72 SER A C 1
ATOM 537 O O . SER A 1 72 ? 5.976 8.085 -19.807 1.00 92.88 72 SER A O 1
ATOM 539 N N . SER A 1 73 ? 7.472 7.174 -21.218 1.00 90.50 73 SER A N 1
ATOM 540 C CA . SER A 1 73 ? 6.484 6.309 -21.880 1.00 90.50 73 SER A CA 1
ATOM 541 C C . SER A 1 73 ? 5.889 5.275 -20.920 1.00 90.50 73 SER A C 1
ATOM 543 O O . SER A 1 73 ? 4.670 5.109 -20.879 1.00 90.50 73 SER A O 1
ATOM 545 N N . LEU A 1 74 ? 6.711 4.660 -20.061 1.00 89.06 74 LEU A N 1
ATOM 546 C CA . LEU A 1 74 ? 6.237 3.726 -19.033 1.00 89.06 74 LEU A CA 1
ATOM 547 C C . LEU A 1 74 ? 5.251 4.379 -18.058 1.00 89.06 74 LEU A C 1
ATOM 549 O O . LEU A 1 74 ? 4.264 3.758 -17.657 1.00 89.06 74 LEU A O 1
ATOM 553 N N . VAL A 1 75 ? 5.514 5.625 -17.660 1.00 88.50 75 VAL A N 1
ATOM 554 C CA . VAL A 1 75 ? 4.627 6.384 -16.771 1.00 88.50 75 VAL A CA 1
ATOM 555 C C . VAL A 1 75 ? 3.301 6.694 -17.467 1.00 88.50 75 VAL A C 1
ATOM 557 O O . VAL A 1 75 ? 2.245 6.501 -16.862 1.00 88.50 75 VAL A O 1
ATOM 560 N N . SER A 1 76 ? 3.323 7.109 -18.735 1.00 88.31 76 SER A N 1
ATOM 561 C CA . SER A 1 76 ? 2.107 7.328 -19.529 1.00 88.31 76 SER A CA 1
ATOM 562 C C . SER A 1 76 ? 1.255 6.059 -19.649 1.00 88.31 76 SER A C 1
ATOM 564 O O . SER A 1 76 ? 0.047 6.109 -19.402 1.00 88.31 76 SER A O 1
ATOM 566 N N . ASP A 1 77 ? 1.873 4.909 -19.919 1.00 86.19 77 ASP A N 1
ATOM 567 C CA . ASP A 1 77 ? 1.181 3.616 -19.975 1.00 86.19 77 ASP A CA 1
ATOM 568 C C . ASP A 1 77 ? 0.596 3.212 -18.614 1.00 86.19 77 ASP A C 1
ATOM 570 O O . ASP A 1 77 ? -0.500 2.648 -18.525 1.00 86.19 77 ASP A O 1
ATOM 574 N N . ALA A 1 78 ? 1.314 3.499 -17.525 1.00 83.81 78 ALA A N 1
ATOM 575 C CA . ALA A 1 78 ? 0.842 3.234 -16.171 1.00 83.81 78 ALA A CA 1
ATOM 576 C C . ALA A 1 78 ? -0.372 4.100 -15.804 1.00 83.81 78 ALA A C 1
ATOM 578 O O . ALA A 1 78 ? -1.301 3.589 -15.178 1.00 83.81 78 ALA A O 1
ATOM 579 N N . PHE A 1 79 ? -0.410 5.369 -16.227 1.00 84.12 79 PHE A N 1
ATOM 580 C CA . PHE A 1 79 ? -1.585 6.228 -16.049 1.00 84.12 79 PHE A CA 1
ATOM 581 C C . PHE A 1 79 ? -2.813 5.673 -16.776 1.00 84.12 79 PHE A C 1
ATOM 583 O O . PHE A 1 79 ? -3.900 5.649 -16.199 1.00 84.12 79 PHE A O 1
ATOM 590 N N . GLY A 1 80 ? -2.644 5.142 -17.992 1.00 83.81 80 GLY A N 1
ATOM 591 C CA . GLY A 1 80 ? -3.729 4.481 -18.728 1.00 83.81 80 GLY A CA 1
ATOM 592 C C . GLY A 1 80 ? -4.303 3.251 -18.011 1.00 83.81 80 GLY A C 1
ATOM 593 O O . GLY A 1 80 ? -5.480 2.932 -18.171 1.00 83.81 80 GLY A O 1
ATOM 594 N N . ARG A 1 81 ? -3.498 2.589 -17.170 1.00 86.25 81 ARG A N 1
ATOM 595 C CA . ARG A 1 81 ? -3.875 1.395 -16.394 1.00 86.25 81 ARG A CA 1
ATOM 596 C C . ARG A 1 81 ? -4.087 1.668 -14.904 1.00 86.25 81 ARG A C 1
ATOM 598 O O . ARG A 1 81 ? -4.164 0.720 -14.123 1.00 86.25 81 ARG A O 1
ATOM 605 N N . GLU A 1 82 ? -4.186 2.928 -14.470 1.00 80.56 82 GLU A N 1
ATOM 606 C CA . GLU A 1 82 ? -4.212 3.264 -13.036 1.00 80.56 82 GLU A CA 1
ATOM 607 C C . GLU A 1 82 ? -5.344 2.534 -12.292 1.00 80.56 82 GLU A C 1
ATOM 609 O O . GLU A 1 82 ? -5.134 2.002 -11.200 1.00 80.56 82 GLU A O 1
ATOM 614 N N . SER A 1 83 ? -6.539 2.466 -12.883 1.00 74.12 83 SER A N 1
ATOM 615 C CA . SER A 1 83 ? -7.702 1.795 -12.288 1.00 74.12 83 SER A CA 1
ATOM 616 C C . SER A 1 83 ? -7.494 0.284 -12.127 1.00 74.12 83 SER A C 1
ATOM 618 O O . SER A 1 83 ? -7.783 -0.263 -11.061 1.00 74.12 83 SER A O 1
ATOM 620 N N . GLU A 1 84 ? -6.943 -0.378 -13.146 1.00 83.56 84 GLU A N 1
ATOM 621 C CA . GLU A 1 84 ? -6.591 -1.801 -13.132 1.00 83.56 84 GLU A CA 1
ATOM 622 C C . GLU A 1 84 ? -5.530 -2.087 -12.063 1.00 83.56 84 GLU A C 1
ATOM 624 O O . GLU A 1 84 ? -5.718 -2.952 -11.204 1.00 83.56 84 GLU A O 1
ATOM 629 N N . LEU A 1 85 ? -4.437 -1.319 -12.068 1.00 81.00 85 LEU A N 1
ATOM 630 C CA . LEU A 1 85 ? -3.339 -1.458 -11.115 1.00 81.00 85 LEU A CA 1
ATOM 631 C C . LEU A 1 85 ? -3.839 -1.262 -9.679 1.00 81.00 85 LEU A C 1
ATOM 633 O O . LEU A 1 85 ? -3.547 -2.076 -8.803 1.00 81.00 85 LEU A O 1
ATOM 637 N N . ARG A 1 86 ? -4.677 -0.250 -9.435 1.00 73.69 86 ARG A N 1
ATOM 638 C CA . ARG A 1 86 ? -5.322 -0.037 -8.131 1.00 73.69 86 ARG A CA 1
ATOM 639 C C . ARG A 1 86 ? -6.213 -1.191 -7.715 1.00 73.69 86 ARG A C 1
ATOM 641 O O . ARG A 1 86 ? -6.194 -1.556 -6.544 1.00 73.69 86 ARG A O 1
ATOM 648 N N . ALA A 1 87 ? -6.996 -1.762 -8.626 1.00 73.19 87 ALA A N 1
ATOM 649 C CA . ALA A 1 87 ? -7.817 -2.925 -8.311 1.00 73.19 87 ALA A CA 1
ATOM 650 C C . ALA A 1 87 ? -6.941 -4.125 -7.923 1.00 73.19 87 ALA A C 1
ATOM 652 O O . ALA A 1 87 ? -7.250 -4.831 -6.966 1.00 73.19 87 ALA A O 1
ATOM 653 N N . ARG A 1 88 ? -5.810 -4.308 -8.609 1.00 77.75 88 ARG A N 1
ATOM 654 C CA . ARG A 1 88 ? -4.883 -5.424 -8.407 1.00 77.75 88 ARG A CA 1
ATOM 655 C C . ARG A 1 88 ? -4.126 -5.343 -7.083 1.00 77.75 88 ARG A C 1
ATOM 657 O O . ARG A 1 88 ? -4.195 -6.276 -6.288 1.00 77.75 88 ARG A O 1
ATOM 664 N N . PHE A 1 89 ? -3.484 -4.208 -6.806 1.00 70.81 89 PHE A N 1
ATOM 665 C CA . PHE A 1 89 ? -2.847 -3.930 -5.510 1.00 70.81 89 PHE A CA 1
ATOM 666 C C . PHE A 1 89 ? -3.868 -3.741 -4.388 1.00 70.81 89 PHE A C 1
ATOM 668 O O . PHE A 1 89 ? -3.571 -3.947 -3.217 1.00 70.81 89 PHE A O 1
ATOM 675 N N . GLY A 1 90 ? -5.093 -3.366 -4.746 1.00 62.31 90 GLY A N 1
ATOM 676 C CA . GLY A 1 90 ? -6.221 -3.349 -3.841 1.00 62.31 90 GLY A CA 1
ATOM 677 C C . GLY A 1 90 ? -6.692 -4.749 -3.473 1.00 62.31 90 GLY A C 1
ATOM 678 O O . GLY A 1 90 ? -7.195 -4.900 -2.378 1.00 62.31 90 GLY A O 1
ATOM 679 N N . ALA A 1 91 ? -6.570 -5.762 -4.330 1.00 57.31 91 ALA A N 1
ATOM 680 C CA . ALA A 1 91 ? -7.038 -7.120 -4.049 1.00 57.31 91 ALA A CA 1
ATOM 681 C C . ALA A 1 91 ? -5.981 -7.975 -3.342 1.00 57.31 91 ALA A C 1
ATOM 683 O O . ALA A 1 91 ? -6.319 -8.728 -2.433 1.00 57.31 91 ALA A O 1
ATOM 684 N N . ALA A 1 92 ? -4.718 -7.839 -3.740 1.00 48.91 92 ALA A N 1
ATOM 685 C CA . ALA A 1 92 ? -3.643 -8.692 -3.271 1.00 48.91 92 ALA A CA 1
ATOM 686 C C . ALA A 1 92 ? -2.839 -8.039 -2.141 1.00 48.91 92 ALA A C 1
ATOM 688 O O . ALA A 1 92 ? -2.310 -6.939 -2.295 1.00 48.91 92 ALA A O 1
ATOM 689 N N . GLY A 1 93 ? -2.735 -8.715 -0.996 1.00 52.41 93 GLY A N 1
ATOM 690 C CA . GLY A 1 93 ? -2.021 -8.186 0.172 1.00 52.41 93 GLY A CA 1
ATOM 691 C C . GLY A 1 93 ? -2.821 -7.190 1.020 1.00 52.41 93 GLY A C 1
ATOM 692 O O . GLY A 1 93 ? -2.235 -6.430 1.793 1.00 52.41 93 GLY A O 1
ATOM 693 N N . ARG A 1 94 ? -4.159 -7.194 0.921 1.00 64.19 94 ARG A N 1
ATOM 694 C CA . ARG A 1 94 ? -5.017 -6.509 1.898 1.00 64.19 94 ARG A CA 1
ATOM 695 C C . ARG A 1 94 ? -4.763 -7.101 3.275 1.00 64.19 94 ARG A C 1
ATOM 697 O O . ARG A 1 94 ? -5.177 -8.220 3.563 1.00 64.19 94 ARG A O 1
ATOM 704 N N . HIS A 1 95 ? -4.137 -6.321 4.146 1.00 77.50 95 HIS A N 1
ATOM 705 C CA . HIS A 1 95 ? -4.115 -6.654 5.558 1.00 77.50 95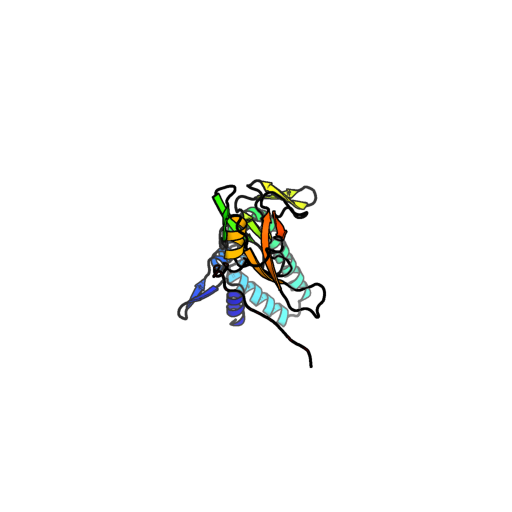 HIS A CA 1
ATOM 706 C C . HIS A 1 95 ? -5.520 -6.423 6.127 1.00 77.50 95 HIS A C 1
ATOM 708 O O . HIS A 1 95 ? -5.904 -5.293 6.448 1.00 77.50 95 HIS A O 1
ATOM 714 N N . VAL A 1 96 ? -6.320 -7.490 6.132 1.00 85.31 96 VAL A N 1
ATOM 715 C CA . VAL A 1 96 ? -7.683 -7.485 6.663 1.00 85.31 96 VAL A CA 1
ATOM 716 C C . VAL A 1 96 ? -7.606 -7.413 8.183 1.00 85.31 96 VAL A C 1
ATOM 718 O O . VAL A 1 96 ? -7.054 -8.299 8.824 1.00 85.31 96 VAL A O 1
ATOM 721 N N . VAL A 1 97 ? -8.183 -6.354 8.741 1.00 87.38 97 VAL A N 1
ATOM 722 C CA . VAL A 1 97 ? -8.214 -6.085 10.184 1.00 87.38 97 VAL A CA 1
ATOM 723 C C . VAL A 1 97 ? -9.450 -6.724 10.814 1.00 87.38 97 VAL A C 1
ATOM 725 O O . VAL A 1 97 ? -9.359 -7.417 11.821 1.00 87.38 97 VAL A O 1
ATOM 728 N N . CYS A 1 98 ? -10.627 -6.496 10.223 1.00 88.62 98 CYS A N 1
ATOM 729 C CA . CYS A 1 98 ? -11.902 -7.015 10.723 1.00 88.62 98 CYS A CA 1
ATOM 730 C C . CYS A 1 98 ? -13.004 -6.972 9.648 1.00 88.62 98 CYS A C 1
ATOM 732 O O . CYS A 1 98 ? -12.778 -6.558 8.507 1.00 88.62 98 CYS A O 1
ATOM 734 N N . LYS A 1 99 ? -14.224 -7.397 10.001 1.00 92.06 99 LYS A N 1
ATOM 735 C CA . LYS A 1 99 ? -15.425 -7.182 9.178 1.00 92.06 99 LYS A CA 1
ATOM 736 C C . LYS A 1 99 ? -16.089 -5.854 9.547 1.00 92.06 99 LYS A C 1
ATOM 738 O O . LYS A 1 99 ? -16.156 -5.473 10.710 1.00 92.06 99 LYS A O 1
ATOM 743 N N . CYS A 1 100 ? -16.581 -5.142 8.539 1.00 90.44 100 CYS A N 1
ATOM 744 C CA . CYS A 1 100 ? -17.183 -3.826 8.686 1.00 90.44 100 CYS A CA 1
ATOM 745 C C . CYS A 1 100 ? -18.577 -3.949 9.319 1.00 90.44 100 CYS A C 1
ATOM 747 O O . CYS A 1 100 ? -19.453 -4.549 8.693 1.00 90.44 100 CYS A O 1
ATOM 749 N N . PRO A 1 101 ? -18.849 -3.306 10.465 1.00 89.00 101 PRO A N 1
ATOM 750 C CA . PRO A 1 101 ? -20.169 -3.358 11.096 1.00 89.00 101 PRO A CA 1
ATOM 751 C C . PRO A 1 101 ? -21.254 -2.640 10.277 1.00 89.00 101 PRO A C 1
ATOM 753 O O . PRO A 1 101 ? -22.429 -2.949 10.419 1.00 89.00 101 PRO A O 1
ATOM 756 N N . ARG A 1 102 ? -20.881 -1.713 9.377 1.00 88.12 102 ARG A N 1
ATOM 757 C CA . ARG A 1 102 ? -21.842 -0.979 8.531 1.00 88.12 102 ARG A CA 1
ATOM 758 C C . ARG A 1 102 ? -22.354 -1.778 7.330 1.00 88.12 102 ARG A C 1
ATOM 760 O O . ARG A 1 102 ? -23.453 -1.524 6.861 1.00 88.12 102 ARG A O 1
ATOM 767 N N . CYS A 1 103 ? -21.538 -2.665 6.757 1.00 89.81 103 CYS A N 1
ATOM 768 C CA . CYS A 1 103 ? -21.883 -3.319 5.482 1.00 89.81 103 CYS A CA 1
ATOM 769 C C . CYS A 1 103 ? -21.380 -4.762 5.327 1.00 89.81 103 CYS A C 1
ATOM 771 O O . CYS A 1 103 ? -21.472 -5.319 4.236 1.00 89.81 103 CYS A O 1
ATOM 773 N N . GLY A 1 104 ? -20.773 -5.348 6.362 1.00 86.94 104 GLY A N 1
ATOM 774 C CA . GLY A 1 104 ? -20.267 -6.726 6.372 1.00 86.94 104 GLY A CA 1
ATOM 775 C C . GLY A 1 104 ? -18.999 -6.984 5.548 1.00 86.94 104 GLY A C 1
ATOM 776 O O . GLY A 1 104 ? -18.369 -8.027 5.709 1.00 86.94 104 GLY A O 1
ATOM 777 N N . ARG A 1 105 ? -18.583 -6.048 4.685 1.00 88.75 105 ARG A N 1
ATOM 778 C CA . ARG A 1 105 ? -17.354 -6.165 3.881 1.00 88.75 105 ARG A CA 1
ATOM 779 C C . ARG A 1 105 ? -16.092 -6.035 4.724 1.00 88.75 105 ARG A C 1
ATOM 781 O O . ARG A 1 105 ? -16.126 -5.623 5.876 1.00 88.75 105 ARG A O 1
ATOM 788 N N . GLU A 1 106 ? -14.958 -6.392 4.145 1.00 90.25 106 GLU A N 1
ATOM 789 C CA . GLU A 1 106 ? -13.679 -6.396 4.853 1.00 90.25 106 GLU A CA 1
ATOM 790 C C . GLU A 1 106 ? -13.181 -4.987 5.120 1.00 90.25 106 GLU A C 1
ATOM 792 O O . GLU A 1 106 ? -13.283 -4.103 4.267 1.00 90.25 106 GLU A O 1
ATOM 797 N N . VAL A 1 107 ? -12.635 -4.789 6.309 1.00 90.12 107 VAL A N 1
ATOM 798 C CA . VAL A 1 107 ? -11.936 -3.580 6.711 1.00 90.12 107 VAL A CA 1
ATOM 799 C C . VAL A 1 107 ? -10.448 -3.847 6.581 1.00 90.12 107 VAL A C 1
ATOM 801 O O . VAL A 1 107 ? -9.936 -4.821 7.127 1.00 90.12 107 VAL A O 1
ATOM 804 N N . VAL A 1 108 ? -9.766 -2.994 5.829 1.00 88.69 108 VAL A N 1
ATOM 805 C CA . VAL A 1 108 ? -8.397 -3.233 5.379 1.00 88.69 108 VAL A CA 1
ATOM 806 C C . VAL A 1 108 ? -7.502 -2.077 5.775 1.00 88.69 108 VAL A C 1
ATOM 808 O O . VAL A 1 108 ? -7.885 -0.906 5.668 1.00 88.69 108 VAL A O 1
ATOM 811 N N . ARG A 1 109 ? -6.294 -2.396 6.230 1.00 85.56 109 ARG A N 1
ATOM 812 C CA . ARG A 1 109 ? -5.273 -1.391 6.511 1.00 85.56 109 ARG A CA 1
ATOM 813 C C . ARG A 1 109 ? -4.657 -0.907 5.202 1.00 85.56 109 ARG A C 1
ATOM 815 O O . ARG A 1 109 ? -4.293 -1.700 4.341 1.00 85.56 109 ARG A O 1
ATOM 822 N N . THR A 1 110 ? -4.580 0.408 5.050 1.00 78.25 110 THR A N 1
ATOM 823 C CA . THR A 1 110 ? -4.011 1.101 3.892 1.00 78.25 110 THR A CA 1
ATOM 824 C C . THR A 1 110 ? -2.982 2.123 4.380 1.00 78.25 110 THR A C 1
ATOM 826 O O . THR A 1 110 ? -3.222 2.825 5.362 1.00 78.25 110 THR A O 1
ATOM 829 N N . GLY A 1 111 ? -1.848 2.236 3.685 1.00 72.19 111 GLY A N 1
ATOM 830 C CA . GLY A 1 111 ? -0.743 3.130 4.057 1.00 72.19 111 GLY A CA 1
ATOM 831 C C . GLY A 1 111 ? 0.317 2.463 4.941 1.00 72.19 111 GLY A C 1
ATOM 832 O O . GLY A 1 111 ? 0.099 1.383 5.483 1.00 72.19 111 GLY A O 1
ATOM 833 N N . ALA A 1 112 ? 1.485 3.102 5.051 1.00 65.25 112 ALA A N 1
ATOM 834 C CA . ALA A 1 112 ? 2.617 2.597 5.828 1.00 65.25 112 ALA A CA 1
ATOM 835 C C . ALA A 1 112 ? 2.493 2.936 7.324 1.00 65.25 112 ALA A C 1
ATOM 837 O O . ALA A 1 112 ? 1.987 4.000 7.700 1.00 65.25 112 ALA A O 1
ATOM 838 N N . ASP A 1 113 ? 3.004 2.053 8.184 1.00 58.91 113 ASP A N 1
ATOM 839 C CA . ASP A 1 113 ? 2.994 2.254 9.632 1.00 58.91 113 ASP A CA 1
ATOM 840 C C . ASP A 1 113 ? 3.736 3.542 10.035 1.00 58.91 113 ASP A C 1
ATOM 842 O O . ASP A 1 113 ? 4.819 3.866 9.549 1.00 58.91 113 ASP A O 1
ATOM 846 N N . GLY A 1 114 ? 3.138 4.312 10.947 1.00 54.69 114 GLY A N 1
ATOM 847 C CA . GLY A 1 114 ? 3.763 5.493 11.555 1.00 54.69 114 GLY A CA 1
ATOM 848 C C . GLY A 1 114 ? 3.422 6.846 10.917 1.00 54.69 114 GLY A C 1
ATOM 849 O O . GLY A 1 114 ? 3.432 7.850 11.647 1.00 54.69 114 GLY A O 1
ATOM 850 N N . LYS A 1 115 ? 3.039 6.894 9.633 1.00 59.09 115 LYS A N 1
ATOM 851 C CA . LYS A 1 115 ? 2.519 8.101 8.959 1.00 59.09 115 LYS A CA 1
ATOM 852 C C . LYS A 1 115 ? 1.374 7.746 8.017 1.00 59.09 115 LYS A C 1
ATOM 854 O O . LYS A 1 115 ? 1.578 7.079 7.014 1.00 59.09 115 LYS A O 1
ATOM 859 N N . GLY A 1 116 ? 0.181 8.257 8.301 1.00 67.69 116 GLY A N 1
ATOM 860 C CA . GLY A 1 116 ? -0.902 8.191 7.324 1.00 67.69 116 GLY A CA 1
ATOM 861 C C . GLY A 1 116 ? -1.603 6.829 7.209 1.00 67.69 116 GLY A C 1
ATOM 862 O O . GLY A 1 116 ? -2.431 6.677 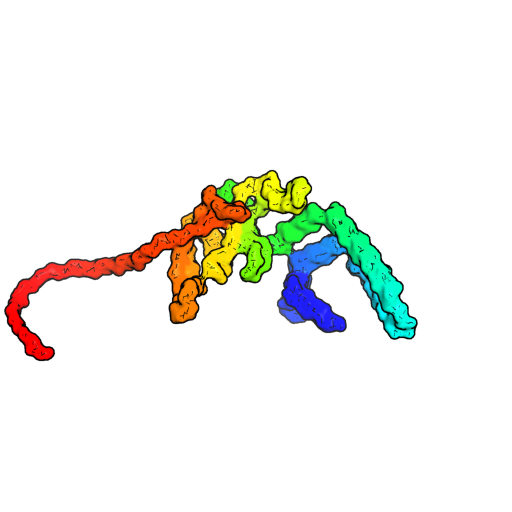6.319 1.00 67.69 116 GLY A O 1
ATOM 863 N N . ALA A 1 117 ? -1.301 5.851 8.075 1.00 83.75 117 ALA A N 1
ATOM 864 C CA . ALA A 1 117 ? -1.997 4.566 8.074 1.00 83.75 117 ALA A CA 1
ATOM 865 C C . ALA A 1 117 ? -3.484 4.751 8.425 1.00 83.75 117 ALA A C 1
ATOM 867 O O . ALA A 1 117 ? -3.834 5.166 9.536 1.00 83.75 117 ALA A O 1
ATOM 868 N N . VAL A 1 118 ? -4.350 4.417 7.471 1.00 88.50 118 VAL A N 1
ATOM 869 C CA . VAL A 1 118 ? -5.808 4.454 7.593 1.00 88.50 118 VAL A CA 1
ATOM 870 C C . VAL A 1 118 ? -6.339 3.047 7.403 1.00 88.50 118 VAL A C 1
ATOM 872 O O . VAL A 1 118 ? -5.992 2.341 6.461 1.00 88.50 118 VAL A O 1
ATOM 875 N N . VAL A 1 119 ? -7.228 2.646 8.289 1.00 90.56 119 VAL A N 1
ATOM 876 C CA . VAL A 1 119 ? -8.010 1.430 8.161 1.00 90.56 119 VAL A CA 1
ATOM 877 C C . VAL A 1 119 ? -9.351 1.810 7.545 1.00 90.56 119 VAL A C 1
ATOM 879 O O . VAL A 1 119 ? -10.095 2.604 8.111 1.00 90.56 119 VAL A O 1
ATOM 882 N N . ARG A 1 120 ? -9.655 1.297 6.352 1.00 91.19 120 ARG A N 1
ATOM 883 C CA . ARG A 1 120 ? -10.871 1.652 5.604 1.00 91.19 120 ARG A CA 1
ATOM 884 C C . ARG A 1 120 ? -11.669 0.422 5.227 1.00 91.19 120 ARG A C 1
ATOM 886 O O . ARG A 1 120 ? -11.109 -0.640 4.964 1.00 91.19 120 ARG A O 1
ATOM 893 N N . CYS A 1 121 ? -12.985 0.559 5.148 1.00 91.12 121 CYS A N 1
ATOM 894 C CA . CYS A 1 121 ? -13.803 -0.486 4.556 1.00 91.12 121 CYS A CA 1
ATOM 895 C C . CYS A 1 121 ? -13.483 -0.616 3.061 1.00 91.12 121 CYS A C 1
ATOM 897 O O . CYS A 1 121 ? -13.451 0.367 2.321 1.00 91.12 121 CYS A O 1
ATOM 899 N N . SER A 1 122 ? -13.301 -1.852 2.607 1.00 87.06 122 SER A N 1
ATOM 900 C CA . SER A 1 122 ? -13.059 -2.217 1.206 1.00 87.06 122 SER A CA 1
ATOM 901 C C . SER A 1 122 ? -14.187 -1.814 0.254 1.00 87.06 122 SER A C 1
ATOM 903 O O . SER A 1 122 ? -13.972 -1.760 -0.952 1.00 87.06 122 SER A O 1
ATOM 905 N N . SER A 1 123 ? -15.380 -1.515 0.782 1.00 85.94 123 SER A N 1
ATOM 906 C CA . SER A 1 123 ? -16.492 -0.979 -0.010 1.00 85.94 123 SER A CA 1
ATOM 907 C C . SER A 1 123 ? -16.295 0.469 -0.443 1.00 85.94 123 SER A C 1
ATOM 909 O O . SER A 1 123 ? -16.967 0.901 -1.374 1.00 85.94 123 SER A O 1
ATOM 911 N N . VAL A 1 124 ? -15.427 1.221 0.244 1.00 87.25 124 VAL A N 1
ATOM 912 C CA . VAL A 1 124 ? -15.240 2.643 -0.032 1.00 87.25 124 VAL A CA 1
ATOM 913 C C . VAL A 1 124 ? -14.426 2.789 -1.311 1.00 87.25 124 VAL A C 1
ATOM 915 O O . VAL A 1 124 ? -13.282 2.329 -1.379 1.00 87.25 124 VAL A O 1
ATOM 918 N N . THR A 1 125 ? -14.991 3.462 -2.303 1.00 83.06 125 THR A N 1
ATOM 919 C CA . THR A 1 125 ? -14.335 3.803 -3.570 1.00 83.06 125 THR A CA 1
ATOM 920 C C . THR A 1 125 ? -13.951 5.278 -3.569 1.00 83.06 125 THR A C 1
ATOM 922 O O . THR A 1 125 ? -14.579 6.081 -2.884 1.00 83.06 125 THR A O 1
ATOM 925 N N . THR A 1 126 ? -12.902 5.649 -4.303 1.00 83.88 126 THR A N 1
ATOM 926 C CA . THR A 1 126 ? -12.486 7.050 -4.458 1.00 83.88 126 THR A CA 1
ATOM 927 C C . THR A 1 126 ? -12.375 7.414 -5.928 1.00 83.88 126 THR A C 1
ATOM 929 O O . THR A 1 126 ? -12.108 6.554 -6.770 1.00 83.88 126 THR A O 1
ATOM 932 N N . ARG A 1 127 ? -12.574 8.692 -6.237 1.00 85.38 127 ARG A N 1
ATOM 933 C CA . ARG A 1 127 ? -12.376 9.266 -7.571 1.00 85.38 127 ARG A CA 1
ATOM 934 C C . ARG A 1 127 ? -11.594 10.569 -7.465 1.00 85.38 127 ARG A C 1
ATOM 936 O O . ARG A 1 127 ? -11.559 11.175 -6.394 1.00 85.38 127 ARG A O 1
ATOM 943 N N . ARG A 1 128 ? -10.977 11.000 -8.566 1.00 83.44 128 ARG A N 1
ATOM 944 C CA . ARG A 1 128 ? -10.496 12.378 -8.669 1.00 83.44 128 ARG A CA 1
ATOM 945 C C . ARG A 1 128 ? -11.651 13.293 -9.046 1.00 83.44 128 ARG A C 1
ATOM 947 O O . ARG A 1 128 ? -12.414 12.971 -9.954 1.00 83.44 128 ARG A O 1
ATOM 954 N N . ASN A 1 129 ? -11.756 14.413 -8.348 1.00 85.12 129 ASN A N 1
ATOM 955 C CA . ASN A 1 129 ? -12.628 15.508 -8.741 1.00 85.12 129 ASN A CA 1
ATOM 956 C C . ASN A 1 129 ? -11.943 16.407 -9.789 1.00 85.12 129 ASN A C 1
ATOM 958 O O . ASN A 1 129 ? -10.790 16.180 -10.168 1.00 85.12 129 ASN A O 1
ATOM 962 N N . GLU A 1 130 ? -12.652 17.438 -10.247 1.00 84.00 130 GLU A N 1
ATOM 963 C CA . GLU A 1 130 ? -12.179 18.374 -11.278 1.00 84.00 130 GLU A CA 1
ATOM 964 C C . GLU A 1 130 ? -10.908 19.135 -10.869 1.00 84.00 130 GLU A C 1
ATOM 966 O O . GLU A 1 130 ? -10.071 19.438 -11.714 1.00 84.00 130 GLU A O 1
ATOM 971 N N . SER A 1 131 ? -10.697 19.374 -9.569 1.00 83.25 131 SER A N 1
ATOM 972 C CA . SER A 1 131 ? -9.464 19.986 -9.055 1.00 83.25 131 SER A CA 1
ATOM 973 C C . SER A 1 131 ? -8.305 18.989 -8.923 1.00 83.25 131 SER A C 1
ATOM 975 O O . SER A 1 131 ? -7.246 19.321 -8.392 1.00 83.25 131 SER A O 1
ATOM 977 N N . GLY A 1 132 ? -8.510 17.738 -9.335 1.00 80.19 132 GLY A N 1
ATOM 978 C CA . GLY A 1 132 ? -7.542 16.660 -9.224 1.00 80.19 132 GLY A CA 1
ATOM 979 C C . GLY A 1 132 ? -7.358 16.116 -7.803 1.00 80.19 132 GLY A C 1
ATOM 980 O O . GLY A 1 132 ? -6.466 15.295 -7.595 1.00 80.19 132 GLY A O 1
ATOM 981 N N . ALA A 1 133 ? -8.168 16.535 -6.832 1.00 80.00 133 ALA A N 1
ATOM 982 C CA . ALA A 1 133 ? -8.134 16.003 -5.476 1.00 80.00 133 ALA A CA 1
ATOM 983 C C . ALA A 1 133 ? -8.903 14.676 -5.395 1.00 80.00 133 ALA A C 1
ATOM 985 O O . ALA A 1 133 ? -9.847 14.437 -6.147 1.00 80.00 133 ALA A O 1
ATOM 986 N N . TRP A 1 134 ? -8.485 13.797 -4.483 1.00 78.38 134 TRP A N 1
ATOM 987 C CA . TRP A 1 134 ? -9.189 12.543 -4.223 1.00 78.38 134 TRP A CA 1
ATOM 988 C C . TRP A 1 134 ? -10.378 12.786 -3.303 1.00 78.38 134 TRP A C 1
ATOM 990 O O . TRP A 1 134 ? -10.213 13.315 -2.207 1.00 78.38 134 TRP A O 1
ATOM 1000 N N . GLU A 1 135 ? -11.548 12.329 -3.724 1.00 83.06 135 GLU A N 1
ATOM 1001 C CA . GLU A 1 135 ? -12.759 12.304 -2.910 1.00 83.06 135 GLU A CA 1
ATOM 1002 C C . GLU A 1 135 ? -13.356 10.899 -2.885 1.00 83.06 135 GLU A C 1
ATOM 1004 O O . GLU A 1 135 ? -13.096 10.070 -3.766 1.00 83.06 135 GLU A O 1
ATOM 1009 N N . ASP A 1 136 ? -14.155 10.615 -1.861 1.00 84.19 136 ASP A N 1
ATOM 1010 C CA . ASP A 1 136 ? -14.900 9.365 -1.813 1.00 84.19 136 ASP A CA 1
ATOM 1011 C C . ASP A 1 136 ? -16.021 9.392 -2.858 1.00 84.19 136 ASP A C 1
ATOM 1013 O O . ASP A 1 136 ? -16.784 10.348 -2.963 1.00 84.19 136 ASP A O 1
ATOM 1017 N N . ALA A 1 137 ? -16.113 8.322 -3.644 1.00 81.75 137 ALA A N 1
ATOM 1018 C CA . ALA A 1 137 ? -17.095 8.168 -4.713 1.00 81.75 137 ALA A CA 1
ATOM 1019 C C . ALA A 1 137 ? -18.289 7.297 -4.292 1.00 81.75 137 ALA A C 1
ATOM 1021 O O . ALA A 1 137 ? -19.337 7.333 -4.932 1.00 81.75 137 ALA A O 1
ATOM 1022 N N . GLY A 1 138 ? -18.137 6.486 -3.241 1.00 85.12 138 GLY A N 1
ATOM 1023 C CA . GLY A 1 138 ? -19.181 5.587 -2.761 1.00 85.12 138 GLY A CA 1
ATOM 1024 C C . GLY A 1 138 ? -18.696 4.609 -1.693 1.00 85.12 138 GLY A C 1
ATOM 1025 O O . GLY A 1 138 ? -17.541 4.639 -1.270 1.00 85.12 138 GLY A O 1
ATOM 1026 N N . GLY A 1 139 ? -19.597 3.725 -1.260 1.00 87.69 139 GLY A N 1
ATOM 1027 C CA . GLY A 1 139 ? -19.358 2.738 -0.203 1.00 87.69 139 GLY A CA 1
ATOM 1028 C C . GLY A 1 139 ? -19.914 3.159 1.155 1.00 87.69 139 GLY A C 1
ATOM 1029 O O . GLY A 1 139 ? -20.656 4.127 1.267 1.00 87.69 139 GLY A O 1
ATOM 1030 N N . CYS A 1 140 ? -19.573 2.415 2.211 1.00 87.44 140 CYS A N 1
ATOM 1031 C CA . CYS A 1 140 ? -20.132 2.661 3.546 1.00 87.44 140 CYS A CA 1
ATOM 1032 C C . CYS A 1 140 ? -19.454 3.801 4.326 1.00 87.44 140 CYS A C 1
ATOM 1034 O O . CYS A 1 140 ? -19.795 4.004 5.487 1.00 87.44 140 CYS A O 1
ATOM 1036 N N . GLY A 1 141 ? -18.451 4.474 3.752 1.00 87.56 141 GLY A N 1
ATOM 1037 C CA . GLY A 1 141 ? -17.729 5.604 4.355 1.00 87.56 141 GLY A CA 1
ATOM 1038 C C . GLY A 1 141 ? -16.800 5.284 5.536 1.00 87.56 141 GLY A C 1
ATOM 1039 O O . GLY A 1 141 ? -16.111 6.175 6.013 1.00 87.56 141 GLY A O 1
ATOM 1040 N N . LEU A 1 142 ? -16.732 4.037 6.025 1.00 90.94 142 LEU A N 1
ATOM 1041 C CA . LEU A 1 142 ? -15.915 3.715 7.203 1.00 90.94 142 LEU A CA 1
ATOM 1042 C C . LEU A 1 142 ? -14.413 3.880 6.904 1.00 90.94 142 LEU A C 1
ATOM 1044 O O . LEU A 1 142 ? -13.838 3.079 6.161 1.00 90.94 142 LEU A O 1
ATOM 1048 N N . LYS A 1 143 ? -13.785 4.874 7.536 1.00 92.44 143 LYS A N 1
ATOM 1049 C CA . LYS A 1 143 ? -12.339 5.141 7.531 1.00 92.44 143 LYS A CA 1
ATOM 1050 C C . LYS A 1 143 ? -11.902 5.487 8.949 1.00 92.44 143 LYS A C 1
ATOM 1052 O O . LYS A 1 143 ? -12.555 6.284 9.604 1.00 92.44 143 LYS A O 1
ATOM 1057 N N . VAL A 1 144 ? -10.814 4.905 9.431 1.00 92.56 144 VAL A N 1
ATOM 1058 C CA . VAL A 1 144 ? -10.334 5.059 10.808 1.00 92.56 144 VAL A CA 1
ATOM 1059 C C . VAL A 1 144 ? -8.829 5.257 10.788 1.00 92.56 144 VAL A C 1
ATOM 1061 O O . VAL A 1 144 ? -8.102 4.463 10.194 1.00 92.56 144 VAL A O 1
ATOM 1064 N N . TRP A 1 145 ? -8.335 6.287 11.468 1.00 91.62 145 TRP A N 1
ATOM 1065 C CA . TRP A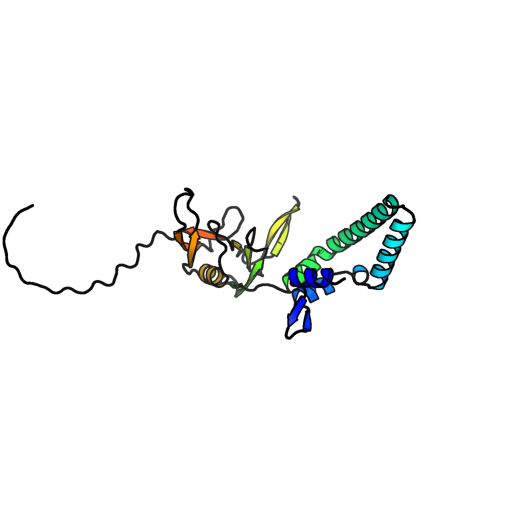 1 145 ? -6.898 6.443 11.668 1.00 91.62 145 TRP A CA 1
ATOM 1066 C C . TRP A 1 145 ? -6.349 5.301 12.525 1.00 91.62 145 TRP A C 1
ATOM 1068 O O . TRP A 1 145 ? -6.814 5.087 13.645 1.00 91.62 145 TRP A O 1
ATOM 1078 N N . ALA A 1 146 ? -5.314 4.614 12.034 1.00 90.44 146 ALA A N 1
ATOM 1079 C CA . ALA A 1 146 ? -4.611 3.579 12.796 1.00 90.44 146 ALA A CA 1
ATOM 1080 C C . ALA A 1 146 ? -3.718 4.160 13.904 1.00 90.44 146 ALA A C 1
ATOM 1082 O O . ALA A 1 146 ? -3.176 3.419 14.721 1.00 90.44 146 ALA A O 1
ATOM 1083 N N . LYS A 1 147 ? -3.526 5.482 13.912 1.00 90.19 147 LYS A N 1
ATOM 1084 C CA . LYS A 1 147 ? -2.689 6.198 14.868 1.00 90.19 147 LYS A CA 1
ATOM 1085 C C . LYS A 1 147 ? -3.518 7.223 15.618 1.00 90.19 147 LYS A C 1
ATOM 1087 O O . LYS A 1 147 ? -4.208 8.034 15.007 1.00 90.19 147 LYS A O 1
ATOM 1092 N N . VAL A 1 148 ? -3.379 7.238 16.936 1.00 89.31 148 VAL A N 1
ATOM 1093 C CA . VAL A 1 148 ? -4.095 8.160 17.813 1.00 89.31 148 VAL A CA 1
ATOM 1094 C C . VAL A 1 148 ? -3.167 8.665 18.911 1.00 89.31 148 VAL A C 1
ATOM 1096 O O . VAL A 1 148 ? -2.358 7.914 19.448 1.00 89.31 148 VAL A O 1
ATOM 1099 N N . ALA A 1 149 ? -3.210 9.970 19.193 1.00 86.00 149 ALA A N 1
ATOM 1100 C CA . ALA A 1 149 ? -2.347 10.622 20.188 1.00 86.00 149 ALA A CA 1
ATOM 1101 C C . ALA A 1 149 ? -0.837 10.286 20.053 1.00 86.00 149 ALA A C 1
ATOM 1103 O O . ALA A 1 149 ? -0.106 10.205 21.039 1.00 86.00 149 ALA A O 1
ATOM 1104 N N . GLY A 1 150 ? -0.361 10.084 18.818 1.00 85.69 150 GLY A N 1
ATOM 1105 C CA . GLY A 1 150 ? 1.037 9.748 18.532 1.00 85.69 150 GLY A CA 1
ATOM 1106 C C . GLY A 1 150 ? 1.386 8.255 18.605 1.00 85.69 150 GLY A C 1
ATOM 1107 O O . GLY A 1 150 ? 2.505 7.905 18.233 1.00 85.69 150 GLY A O 1
ATOM 1108 N N . VAL A 1 151 ? 0.449 7.391 19.001 1.00 88.25 151 VAL A N 1
ATOM 1109 C CA . VAL A 1 151 ? 0.625 5.939 19.169 1.00 88.25 151 VAL A CA 1
ATOM 1110 C C . VAL A 1 151 ? -0.066 5.189 18.031 1.00 88.25 151 VAL A C 1
ATOM 1112 O O . VAL A 1 151 ? -1.219 5.477 17.713 1.00 88.25 151 VAL A O 1
ATOM 1115 N N . THR A 1 152 ? 0.636 4.247 17.399 1.00 90.19 152 THR A N 1
ATOM 1116 C CA . THR A 1 152 ? 0.049 3.338 16.400 1.00 90.19 152 THR A CA 1
ATOM 1117 C C . THR A 1 152 ? -0.646 2.187 17.121 1.00 90.19 152 THR A C 1
ATOM 1119 O O . THR A 1 152 ? -0.036 1.549 17.975 1.00 90.19 152 THR A O 1
ATOM 1122 N N . LEU A 1 153 ? -1.909 1.938 16.788 1.00 90.00 153 LEU A N 1
A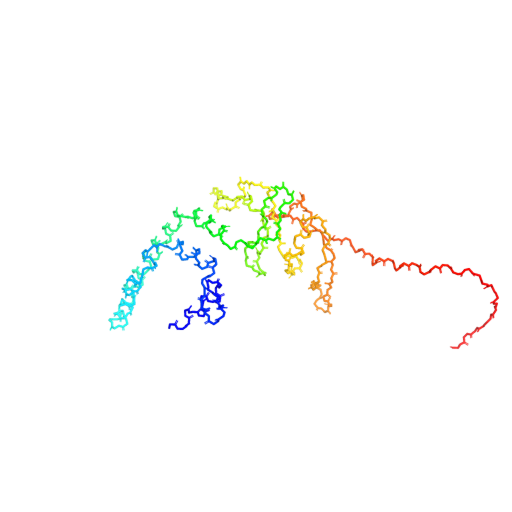TOM 1123 C CA . LEU A 1 153 ? -2.727 0.888 17.388 1.00 90.00 153 LEU A CA 1
ATOM 1124 C C . LEU A 1 153 ? -2.511 -0.463 16.700 1.00 90.00 153 LEU A C 1
ATOM 1126 O O . LEU A 1 153 ? -2.235 -0.526 15.497 1.00 90.00 153 LEU A O 1
ATOM 1130 N N . THR A 1 154 ? -2.691 -1.543 17.457 1.00 89.94 154 THR A N 1
ATOM 1131 C CA . THR A 1 154 ? -2.717 -2.907 16.915 1.00 89.94 154 THR A CA 1
ATOM 1132 C C . THR A 1 154 ? -4.018 -3.167 16.157 1.00 89.94 154 THR A C 1
ATOM 1134 O O . THR A 1 154 ? -5.021 -2.476 16.354 1.00 89.94 154 THR A O 1
ATOM 1137 N N . ASP A 1 155 ? -4.025 -4.177 15.290 1.00 90.38 155 ASP A N 1
ATOM 1138 C CA . ASP A 1 155 ? -5.235 -4.559 14.550 1.00 90.38 155 ASP A CA 1
ATOM 1139 C C . ASP A 1 155 ? -6.363 -5.012 15.471 1.00 90.38 155 ASP A C 1
ATOM 1141 O O . ASP A 1 155 ? -7.514 -4.663 15.239 1.00 90.38 155 ASP A O 1
ATOM 1145 N N . GLU A 1 156 ? -6.026 -5.683 16.570 1.00 89.56 156 GLU A N 1
ATOM 1146 C CA . GLU A 1 156 ? -6.974 -6.074 17.615 1.00 89.56 156 GLU A CA 1
ATOM 1147 C C . GLU A 1 156 ? -7.643 -4.851 18.256 1.00 89.56 156 GLU A C 1
ATOM 1149 O O . GLU A 1 156 ? -8.865 -4.806 18.384 1.00 89.56 156 GLU A O 1
ATOM 1154 N N . GLN A 1 157 ? -6.863 -3.819 18.601 1.00 92.00 157 GLN A N 1
ATOM 1155 C CA . GLN A 1 157 ? -7.401 -2.568 19.141 1.00 92.00 157 GLN A CA 1
ATOM 1156 C C . GLN A 1 157 ? -8.287 -1.856 18.114 1.00 92.00 157 GLN A C 1
ATOM 1158 O O . GLN A 1 157 ? -9.357 -1.357 18.450 1.00 92.00 157 GLN A O 1
ATOM 1163 N N . ILE A 1 158 ? -7.881 -1.801 16.847 1.00 91.94 158 ILE A N 1
ATOM 1164 C CA . ILE A 1 158 ? -8.695 -1.147 15.817 1.00 91.94 158 ILE A CA 1
ATOM 1165 C C . ILE A 1 158 ? -9.991 -1.929 15.580 1.00 91.94 158 ILE A C 1
ATOM 1167 O O . ILE A 1 158 ? -11.057 -1.321 15.492 1.00 91.94 158 ILE A O 1
ATOM 1171 N N . ALA A 1 159 ? -9.924 -3.258 15.523 1.00 92.19 159 ALA A N 1
ATOM 1172 C CA . ALA A 1 159 ? -11.088 -4.121 15.371 1.00 92.19 159 ALA A CA 1
ATOM 1173 C C . ALA A 1 159 ? -12.081 -3.946 16.529 1.00 92.19 159 ALA A C 1
ATOM 1175 O O . ALA A 1 159 ? -13.265 -3.723 16.275 1.00 92.19 159 ALA A O 1
ATOM 1176 N N . ALA A 1 160 ? -11.597 -3.967 17.775 1.00 91.88 160 ALA A N 1
ATOM 1177 C CA . ALA A 1 160 ? -12.416 -3.751 18.967 1.00 91.88 160 ALA A CA 1
ATOM 1178 C C . ALA A 1 160 ? -13.062 -2.355 18.964 1.00 91.88 160 ALA A C 1
ATOM 1180 O O . ALA A 1 160 ? -14.265 -2.218 19.181 1.00 91.88 160 ALA A O 1
ATOM 1181 N N . ALA A 1 161 ? -12.300 -1.312 18.624 1.00 92.31 161 ALA A N 1
ATOM 1182 C CA . ALA A 1 161 ? -12.833 0.045 18.544 1.00 92.31 161 ALA A CA 1
ATOM 1183 C C . ALA A 1 161 ? -13.905 0.194 17.451 1.00 92.31 161 ALA A C 1
ATOM 1185 O O . ALA A 1 161 ? -14.923 0.846 17.672 1.00 92.31 161 ALA A O 1
ATOM 1186 N N . ILE A 1 162 ? -13.717 -0.441 16.288 1.00 92.25 162 ILE A N 1
ATOM 1187 C CA . ILE A 1 162 ? -14.720 -0.481 15.212 1.00 92.25 162 ILE A CA 1
ATOM 1188 C C . ILE A 1 162 ? -15.985 -1.226 15.657 1.00 92.25 162 ILE A C 1
ATOM 1190 O O . ILE A 1 162 ? -17.081 -0.838 15.257 1.00 92.25 162 ILE A O 1
ATOM 1194 N N . ALA A 1 163 ? -15.857 -2.250 16.503 1.00 90.00 163 ALA A N 1
ATOM 1195 C CA . ALA A 1 163 ? -16.987 -2.951 17.113 1.00 90.00 163 ALA A CA 1
ATOM 1196 C C . ALA A 1 163 ? -17.707 -2.132 18.209 1.00 90.00 163 ALA A C 1
ATOM 1198 O O . ALA A 1 163 ? -18.715 -2.585 18.746 1.00 90.00 163 ALA A O 1
ATOM 1199 N N . GLY A 1 164 ? -17.228 -0.921 18.520 1.00 88.25 164 GLY A N 1
ATOM 1200 C CA . GLY A 1 164 ? -17.800 -0.038 19.539 1.00 88.25 164 GLY A CA 1
ATOM 1201 C C . GLY A 1 164 ? -17.229 -0.254 20.940 1.00 88.25 164 GLY A C 1
ATOM 1202 O O . GLY A 1 164 ? -17.715 0.344 21.901 1.00 88.25 164 GLY A O 1
ATOM 1203 N N . GLU A 1 165 ? -16.194 -1.082 21.082 1.00 89.44 165 GLU A N 1
ATOM 1204 C CA . GLU A 1 165 ? -15.546 -1.316 22.365 1.00 89.44 165 GLU A CA 1
ATOM 1205 C C . GLU A 1 165 ? -14.572 -0.193 22.730 1.00 89.44 165 GLU A C 1
ATOM 1207 O O . GLU A 1 165 ? -14.036 0.543 21.895 1.00 89.44 165 GLU A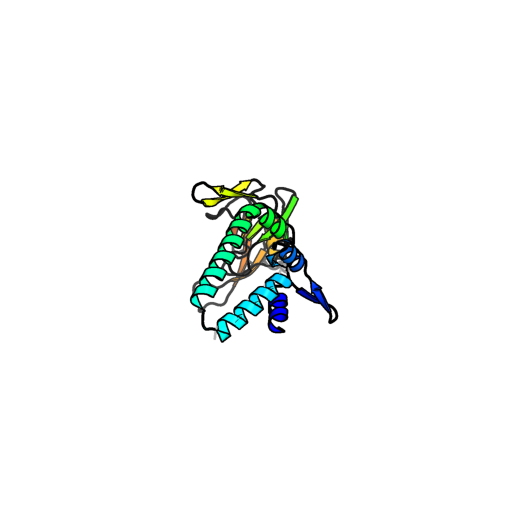 O 1
ATOM 1212 N N . ARG A 1 166 ? -14.311 -0.077 24.031 1.00 89.62 166 ARG A N 1
ATOM 1213 C CA . ARG A 1 166 ? -13.344 0.873 24.565 1.00 89.62 166 ARG A CA 1
ATOM 1214 C C . ARG A 1 166 ? -11.963 0.236 24.623 1.00 89.62 166 ARG A C 1
ATOM 1216 O O . ARG A 1 166 ? -11.755 -0.735 25.344 1.00 89.62 166 ARG A O 1
ATOM 1223 N N . VAL A 1 167 ? -10.996 0.850 23.956 1.00 92.31 167 VAL A N 1
ATOM 1224 C CA . VAL A 1 167 ? -9.634 0.323 23.836 1.00 92.31 167 VAL A CA 1
ATOM 1225 C C . VAL A 1 167 ? -8.656 1.094 24.699 1.00 92.31 167 VAL A C 1
ATOM 1227 O O . VAL A 1 167 ? -8.695 2.321 24.772 1.00 92.31 167 VAL A O 1
ATOM 1230 N N . LYS A 1 168 ? -7.773 0.374 25.389 1.00 91.75 168 LYS A N 1
ATOM 1231 C CA . LYS A 1 168 ? -6.692 0.985 26.161 1.00 91.75 168 LYS A CA 1
ATOM 1232 C C . LYS A 1 168 ? -5.526 1.301 25.231 1.00 91.75 168 LYS A C 1
ATOM 1234 O O . LYS A 1 168 ? -5.025 0.405 24.562 1.00 91.75 168 LYS A O 1
ATOM 1239 N N . VAL A 1 169 ? -5.084 2.552 25.225 1.00 91.38 169 VAL A N 1
ATOM 1240 C CA . VAL A 1 169 ? -3.925 3.030 24.468 1.00 91.38 169 VAL A CA 1
ATOM 1241 C C . VAL A 1 169 ? -2.832 3.407 25.457 1.00 91.38 169 VAL A C 1
ATOM 1243 O O . VAL A 1 169 ? -2.994 4.342 26.242 1.00 91.38 169 VAL A O 1
ATOM 1246 N N . ASP A 1 170 ? -1.734 2.660 25.447 1.00 89.06 170 ASP A N 1
ATOM 1247 C CA . ASP A 1 170 ? -0.563 2.891 26.294 1.00 89.06 170 ASP A CA 1
ATOM 1248 C C . ASP A 1 170 ? 0.500 3.733 25.557 1.00 89.06 170 ASP A C 1
ATOM 1250 O O . ASP A 1 170 ? 0.519 3.811 24.331 1.00 89.06 170 ASP A O 1
ATOM 1254 N N . GLY A 1 171 ? 1.407 4.375 26.302 1.00 88.50 171 GLY A N 1
ATOM 1255 C CA . GLY A 1 171 ? 2.562 5.073 25.716 1.00 88.50 171 GLY A CA 1
ATOM 1256 C C . GLY A 1 171 ? 2.278 6.470 25.149 1.00 88.50 171 GLY A C 1
ATOM 1257 O O . GLY A 1 171 ? 3.101 7.006 24.405 1.00 88.50 171 GLY A O 1
ATOM 1258 N N . ILE A 1 172 ? 1.158 7.093 25.521 1.00 89.38 172 ILE A N 1
ATOM 1259 C CA . ILE A 1 172 ? 0.807 8.448 25.081 1.00 89.38 172 ILE A CA 1
ATOM 1260 C C . ILE A 1 172 ? 1.770 9.456 25.715 1.00 89.38 172 ILE A C 1
ATOM 1262 O O . ILE A 1 172 ? 1.952 9.477 26.936 1.00 89.38 172 ILE A O 1
ATOM 1266 N N . LYS A 1 173 ? 2.382 10.311 24.888 1.00 88.88 173 LYS A N 1
ATOM 1267 C CA . LYS A 1 173 ? 3.315 11.346 25.351 1.00 88.88 173 LYS A CA 1
ATOM 1268 C C . LYS A 1 173 ? 2.555 12.591 25.842 1.00 88.88 173 LYS A C 1
ATOM 1270 O O . LYS A 1 173 ? 1.722 13.118 25.102 1.00 88.88 173 LYS A O 1
ATOM 1275 N N . PRO A 1 174 ? 2.814 13.079 27.067 1.00 87.12 174 PRO A N 1
ATOM 1276 C CA . PRO A 1 174 ? 2.267 14.348 27.543 1.00 87.12 174 PRO A CA 1
ATOM 1277 C C . PRO A 1 174 ? 2.881 15.543 26.798 1.00 87.12 174 PRO A C 1
ATOM 1279 O O . PRO A 1 174 ? 3.956 15.440 26.214 1.00 87.12 174 PRO A O 1
ATOM 1282 N N . LYS A 1 175 ? 2.195 16.697 26.836 1.00 87.06 175 LYS A N 1
ATOM 1283 C CA . LYS A 1 175 ? 2.716 17.956 26.264 1.00 87.06 175 LYS A CA 1
ATOM 1284 C C . LYS A 1 175 ? 4.010 18.408 26.940 1.00 87.06 175 LYS A C 1
ATOM 1286 O O . LY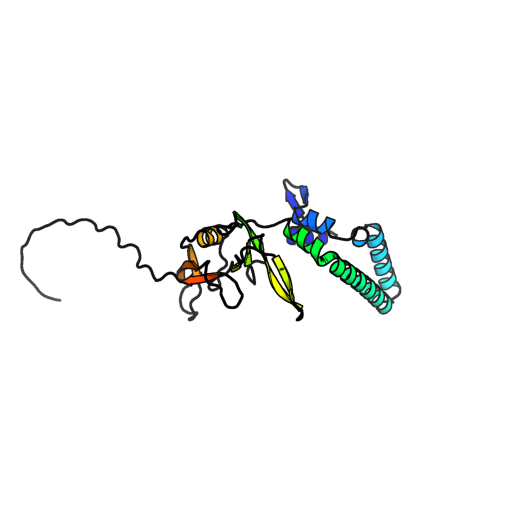S A 1 175 ? 4.884 18.957 26.286 1.00 87.06 175 LYS A O 1
ATOM 1291 N N . ASP A 1 176 ? 4.087 18.199 28.249 1.00 87.19 176 ASP A N 1
ATOM 1292 C CA . ASP A 1 176 ? 5.279 18.466 29.041 1.00 87.19 176 ASP A CA 1
ATOM 1293 C C . ASP A 1 176 ? 6.227 17.259 28.936 1.00 87.19 176 ASP A C 1
ATOM 1295 O O . ASP A 1 176 ? 5.883 16.187 29.446 1.00 87.19 176 ASP A O 1
ATOM 1299 N N . PRO A 1 177 ? 7.397 17.404 28.291 1.00 81.25 177 PRO A N 1
ATOM 1300 C CA . PRO A 1 177 ? 8.314 16.297 28.041 1.00 81.25 177 PRO A CA 1
ATOM 1301 C C . PRO A 1 177 ? 8.963 15.738 29.316 1.00 81.25 177 PRO A C 1
ATOM 1303 O O . PRO A 1 177 ? 9.513 14.641 29.273 1.00 81.25 177 PRO A O 1
ATOM 1306 N N . SER A 1 178 ? 8.892 16.450 30.447 1.00 84.06 178 SER A N 1
ATOM 1307 C CA . SER A 1 178 ? 9.395 15.961 31.739 1.00 84.06 178 SER A CA 1
ATOM 1308 C C . SER A 1 178 ? 8.491 14.894 32.370 1.00 84.06 178 SER A C 1
ATOM 1310 O O . SER A 1 178 ? 8.920 14.136 33.245 1.00 84.06 178 SER A O 1
ATOM 1312 N N . LYS A 1 179 ? 7.231 14.803 31.927 1.00 86.44 179 LYS A N 1
ATOM 1313 C CA . LYS A 1 179 ? 6.249 13.860 32.462 1.00 86.44 179 LYS A CA 1
ATOM 1314 C C . LYS A 1 179 ? 6.342 12.514 31.748 1.00 86.44 179 LYS A C 1
ATOM 1316 O O . LYS A 1 179 ? 6.509 12.431 30.532 1.00 86.44 179 LYS A O 1
ATOM 1321 N N . LYS A 1 180 ? 6.184 11.437 32.522 1.00 87.44 180 LYS A N 1
ATOM 1322 C CA . LYS A 1 180 ? 6.148 10.068 31.992 1.00 87.44 180 LYS A CA 1
ATOM 1323 C C . LYS A 1 180 ? 4.958 9.889 31.047 1.00 87.44 180 LYS A C 1
ATOM 1325 O O . LYS A 1 180 ? 3.913 10.520 31.224 1.00 87.44 180 LYS A O 1
ATOM 1330 N N . SER A 1 181 ? 5.119 9.008 30.060 1.00 89.25 181 SER A N 1
ATOM 1331 C CA . SER A 1 181 ? 3.999 8.582 29.225 1.00 89.25 181 SER A CA 1
ATOM 1332 C C . SER A 1 181 ? 2.904 7.947 30.077 1.00 89.25 181 SER A C 1
ATOM 1334 O O . SER A 1 181 ? 3.154 7.403 31.156 1.00 89.25 181 SER A O 1
ATOM 1336 N N . TYR A 1 182 ? 1.673 8.044 29.596 1.00 87.94 182 TYR A N 1
ATOM 1337 C CA . TYR A 1 182 ? 0.505 7.529 30.296 1.00 87.94 182 TYR A CA 1
ATOM 1338 C C . TYR A 1 182 ? -0.355 6.684 29.365 1.00 87.94 182 TYR A C 1
ATOM 1340 O O . TYR A 1 182 ? -0.130 6.620 28.154 1.00 87.94 182 TYR A O 1
ATOM 1348 N N . SER A 1 183 ? -1.331 6.006 29.962 1.00 88.31 183 SER A N 1
ATOM 1349 C CA . SER A 1 183 ? -2.315 5.218 29.236 1.00 88.31 183 SER A CA 1
ATOM 1350 C C . SER A 1 183 ? -3.689 5.852 29.330 1.00 88.31 183 SER A C 1
ATOM 1352 O O . SER A 1 183 ? -4.009 6.526 30.315 1.00 88.31 183 SER A O 1
ATOM 1354 N N . ARG A 1 184 ? -4.503 5.662 28.296 1.00 89.88 184 ARG A N 1
ATOM 1355 C CA . ARG A 1 184 ? -5.867 6.171 28.270 1.00 89.88 184 ARG A CA 1
ATOM 1356 C C . ARG A 1 184 ? -6.785 5.243 27.506 1.00 89.88 184 ARG A C 1
ATOM 1358 O O . ARG A 1 184 ? -6.410 4.674 26.489 1.00 89.88 184 ARG A O 1
ATOM 1365 N N . PHE A 1 185 ? -8.009 5.129 27.996 1.00 90.25 185 PHE A N 1
ATOM 1366 C CA . PHE A 1 185 ? -9.068 4.467 27.264 1.00 90.25 185 PHE A CA 1
ATOM 1367 C C . PHE A 1 185 ? -9.664 5.396 26.204 1.00 90.25 185 PHE A C 1
ATOM 1369 O O . PHE A 1 185 ? -9.945 6.567 26.472 1.00 90.25 185 PHE A O 1
ATOM 1376 N N . MET A 1 186 ? -9.871 4.861 25.010 1.00 90.62 186 MET A N 1
ATOM 1377 C CA . MET A 1 186 ? -10.410 5.569 23.858 1.00 90.62 186 MET A CA 1
ATOM 1378 C C . MET A 1 186 ? -11.566 4.779 23.260 1.00 90.62 186 MET A C 1
ATOM 1380 O O . MET A 1 186 ? -11.583 3.551 23.320 1.00 90.62 186 MET A O 1
ATOM 1384 N N . THR A 1 187 ? -12.528 5.489 22.694 1.00 91.00 187 THR A N 1
ATOM 1385 C CA . THR A 1 187 ? -13.620 4.918 21.906 1.00 91.00 187 THR A CA 1
ATOM 1386 C C . THR A 1 187 ? -13.597 5.540 20.520 1.00 91.00 187 THR A C 1
ATOM 1388 O O . THR A 1 187 ? -13.148 6.675 20.338 1.00 91.00 187 THR A O 1
ATOM 1391 N N . LEU A 1 188 ? -14.061 4.789 19.529 1.00 91.19 188 LEU A N 1
ATOM 1392 C CA . LEU A 1 188 ? -14.265 5.317 18.191 1.00 91.19 188 LEU A CA 1
ATOM 1393 C C . LEU A 1 188 ? -15.726 5.738 18.060 1.00 91.19 188 LEU A C 1
ATOM 1395 O O . LEU A 1 188 ? -16.624 4.906 18.179 1.00 91.19 188 LEU A O 1
ATOM 1399 N N . ASP A 1 189 ? -15.968 7.018 17.793 1.00 87.56 189 ASP A N 1
ATOM 1400 C CA . ASP A 1 189 ? -17.275 7.447 17.319 1.00 87.56 189 ASP A CA 1
ATOM 1401 C C . ASP A 1 189 ? -17.341 7.151 15.825 1.00 87.56 189 ASP A C 1
ATOM 1403 O O . ASP A 1 189 ? -16.830 7.892 14.984 1.00 87.56 189 ASP A O 1
ATOM 1407 N N . ALA A 1 190 ? -17.940 6.008 15.504 1.00 80.00 190 ALA A N 1
ATOM 1408 C CA . ALA A 1 190 ? -18.118 5.603 14.127 1.00 80.00 190 ALA A CA 1
ATOM 1409 C C . ALA A 1 190 ? -19.141 6.477 13.395 1.00 80.00 190 ALA A C 1
ATOM 1411 O O . ALA A 1 190 ? -19.196 6.359 12.185 1.00 80.00 190 ALA A O 1
ATOM 1412 N N . SER A 1 191 ? -19.949 7.315 14.052 1.00 78.00 191 SER A N 1
ATOM 1413 C CA . SER A 1 191 ? -20.970 8.157 13.402 1.00 78.00 191 SER A CA 1
ATOM 1414 C C . SER A 1 191 ? -20.488 9.580 13.123 1.00 78.00 191 SER A C 1
ATOM 1416 O O . SER A 1 191 ? -21.040 10.244 12.250 1.00 78.00 191 SER A O 1
ATOM 1418 N N . ALA A 1 192 ? -19.458 10.039 13.833 1.00 83.19 192 ALA A N 1
ATOM 1419 C CA . ALA A 1 192 ? -18.839 11.339 13.623 1.00 83.19 192 ALA A CA 1
ATOM 1420 C C . ALA A 1 192 ? -17.548 11.228 12.808 1.00 83.19 192 ALA A C 1
ATOM 1422 O O . ALA A 1 192 ? -16.727 10.339 13.033 1.00 83.19 192 ALA A O 1
ATOM 1423 N N . GLU A 1 193 ? -17.330 12.184 11.911 1.00 84.19 193 GLU A N 1
ATOM 1424 C CA . GLU A 1 193 ? -16.094 12.310 11.141 1.00 84.19 193 GLU A CA 1
ATOM 1425 C C . GLU A 1 193 ? -15.238 13.472 11.669 1.00 84.19 193 GLU A C 1
ATOM 1427 O O . GLU A 1 193 ? -15.737 14.455 12.224 1.00 84.19 193 GLU A O 1
ATOM 1432 N N . ASP A 1 194 ? -13.922 13.349 11.536 1.00 80.25 194 ASP A N 1
ATOM 1433 C CA . ASP A 1 194 ? -12.985 14.454 11.670 1.00 80.25 194 ASP A CA 1
ATOM 1434 C C . ASP A 1 194 ? -12.940 15.286 10.374 1.00 80.25 194 ASP A C 1
ATOM 1436 O O . ASP A 1 194 ? -13.515 14.921 9.350 1.00 80.25 194 ASP A O 1
ATOM 1440 N N . GLY A 1 195 ? -12.219 16.411 10.387 1.00 77.38 195 GLY A N 1
ATOM 1441 C CA . GLY A 1 195 ? -12.066 17.263 9.198 1.00 77.38 195 GLY A CA 1
ATOM 1442 C C . GLY A 1 195 ? -11.353 16.600 8.006 1.00 77.38 195 GLY A C 1
ATOM 1443 O O . GLY A 1 195 ? -11.223 17.233 6.965 1.00 77.38 195 GLY A O 1
ATOM 1444 N N . SER A 1 196 ? -10.880 15.354 8.143 1.00 78.06 196 SER A N 1
ATOM 1445 C CA . SER A 1 196 ? -10.305 14.536 7.065 1.00 78.06 196 SER A CA 1
ATOM 1446 C C . SER A 1 196 ? -11.265 13.455 6.546 1.00 78.06 196 SER A C 1
ATOM 1448 O O . SER A 1 196 ? -10.892 12.645 5.693 1.00 78.06 196 SER A O 1
ATOM 1450 N N . GLY A 1 197 ? -12.499 13.418 7.058 1.00 81.94 197 GLY A N 1
ATOM 1451 C CA . GLY A 1 197 ? -13.498 12.409 6.719 1.00 81.94 197 GLY A CA 1
ATOM 1452 C C . GLY A 1 197 ? -13.206 11.035 7.329 1.00 81.94 197 GLY A C 1
ATOM 1453 O O . GLY A 1 197 ? -13.681 10.034 6.803 1.00 81.94 197 GLY A O 1
ATOM 1454 N N . CYS A 1 198 ? -12.377 10.943 8.374 1.00 87.19 198 CYS A N 1
ATOM 1455 C CA . CYS A 1 198 ? -12.159 9.708 9.134 1.00 87.19 198 CYS A CA 1
ATOM 1456 C C . CYS A 1 198 ? -13.005 9.712 10.409 1.00 87.19 198 CYS A C 1
ATOM 1458 O O . CYS A 1 198 ? -13.207 10.759 11.012 1.00 87.19 198 CYS A O 1
ATOM 1460 N N . CYS A 1 199 ? -13.457 8.545 10.866 1.00 89.31 199 CYS A N 1
ATOM 1461 C CA . CYS A 1 199 ? -14.196 8.404 12.115 1.00 89.31 199 CYS A CA 1
ATOM 1462 C C . CYS A 1 199 ? -13.411 8.990 13.294 1.00 89.31 199 CYS A C 1
ATOM 1464 O O . CYS A 1 199 ? -12.198 8.785 13.435 1.00 89.31 199 CYS A O 1
ATOM 1466 N N . LYS A 1 200 ? -14.121 9.719 14.151 1.00 90.12 200 LYS A N 1
ATOM 1467 C CA . LYS A 1 200 ? -13.519 10.515 15.212 1.00 90.12 200 LYS A CA 1
ATOM 1468 C C . LYS A 1 200 ? -13.175 9.647 16.416 1.00 90.12 200 LYS A C 1
ATOM 1470 O O . LYS A 1 200 ? -14.031 9.007 17.021 1.00 90.12 200 LYS A O 1
ATOM 1475 N N . TRP A 1 201 ? -11.914 9.692 16.829 1.00 89.50 201 TRP A N 1
ATOM 1476 C CA . TRP A 1 201 ? -11.509 9.139 18.116 1.00 89.50 201 TRP A CA 1
ATOM 1477 C C . TRP A 1 201 ? -11.965 10.049 19.253 1.00 89.50 201 TRP A C 1
ATOM 1479 O O . TRP A 1 201 ? -11.646 11.241 19.285 1.00 89.50 201 TRP A O 1
ATOM 1489 N N . VAL A 1 202 ? -12.680 9.471 20.212 1.00 86.94 202 VAL A N 1
ATOM 1490 C CA . VAL A 1 202 ? -13.138 10.155 21.414 1.00 86.94 202 VAL A CA 1
ATOM 1491 C C . VAL A 1 202 ? -12.332 9.638 22.595 1.00 86.94 202 VAL A C 1
ATOM 1493 O O . VAL A 1 202 ? -12.155 8.436 22.810 1.00 86.94 202 VAL A O 1
ATOM 1496 N N . TYR A 1 203 ? -11.794 10.574 23.368 1.00 80.56 203 TYR A N 1
ATOM 1497 C CA . TYR A 1 203 ? -11.181 10.235 24.636 1.00 80.56 203 TYR A CA 1
ATOM 1498 C C . TYR A 1 203 ? -12.283 9.751 25.566 1.00 80.56 203 TYR A C 1
ATOM 1500 O O . TYR A 1 203 ? -13.198 10.514 25.872 1.00 80.56 203 TYR A O 1
ATOM 1508 N N . GLY A 1 204 ? -12.171 8.515 26.054 1.00 63.22 204 GLY A N 1
ATOM 1509 C CA . GLY A 1 204 ? -12.982 8.107 27.187 1.00 63.22 204 GLY A CA 1
ATOM 1510 C C . GLY A 1 204 ? -12.745 9.099 28.322 1.00 63.22 204 GLY A C 1
ATOM 1511 O O . GLY A 1 204 ? -11.608 9.561 28.528 1.00 63.22 204 GLY A O 1
ATOM 1512 N N . GLU A 1 205 ? -13.804 9.460 29.043 1.00 47.28 205 GLU A N 1
ATOM 1513 C CA . GLU A 1 205 ? -13.654 10.127 30.332 1.00 47.28 205 GLU A CA 1
ATOM 1514 C C . GLU A 1 205 ? -12.652 9.333 31.180 1.00 47.28 205 GLU A C 1
ATOM 1516 O O . GLU A 1 205 ? -12.484 8.122 30.990 1.00 47.28 205 GLU A O 1
ATOM 1521 N N . PHE A 1 206 ? -11.927 10.012 32.073 1.00 41.12 206 PHE A N 1
ATOM 1522 C CA . PHE A 1 206 ? -11.119 9.321 33.072 1.00 41.12 206 PHE A CA 1
ATOM 1523 C C . PHE A 1 206 ? -12.080 8.480 33.914 1.00 41.12 206 PHE A C 1
ATOM 1525 O O . PHE A 1 206 ? -12.619 8.956 34.907 1.00 41.12 206 PHE A O 1
ATOM 1532 N N . ALA A 1 207 ? -12.349 7.245 33.499 1.00 35.62 207 ALA A N 1
ATOM 1533 C CA . ALA A 1 207 ? -13.040 6.305 34.343 1.00 35.62 207 ALA A CA 1
ATOM 1534 C C . ALA A 1 207 ? -12.118 6.132 35.545 1.00 35.62 207 ALA A C 1
ATOM 1536 O O . ALA A 1 207 ? -11.024 5.572 35.412 1.00 35.62 207 ALA A O 1
ATOM 1537 N N . ASN A 1 208 ? -12.538 6.683 36.688 1.00 36.66 208 ASN A N 1
ATOM 1538 C CA . ASN A 1 208 ? -12.036 6.265 37.983 1.00 36.66 208 ASN A CA 1
ATOM 1539 C C . ASN A 1 208 ? -11.875 4.749 37.916 1.00 36.66 208 ASN A C 1
ATOM 1541 O O . ASN A 1 208 ? -12.785 4.049 37.458 1.00 36.66 208 ASN A O 1
ATOM 1545 N N . ALA A 1 209 ? -10.686 4.274 38.294 1.00 34.59 209 ALA A N 1
ATOM 1546 C CA . ALA A 1 209 ? -10.424 2.854 38.443 1.00 34.59 209 ALA A CA 1
ATOM 1547 C C . ALA A 1 209 ? -11.648 2.204 39.108 1.00 34.59 209 ALA A C 1
ATOM 1549 O O . ALA A 1 209 ? -12.200 2.824 40.026 1.00 34.59 209 ALA A O 1
ATOM 1550 N N . PRO A 1 210 ? -12.109 1.024 38.650 1.00 33.72 210 PRO A N 1
ATOM 1551 C CA . PRO A 1 210 ? -13.237 0.369 39.293 1.00 33.72 210 PRO A CA 1
ATOM 1552 C C . PRO A 1 210 ? -12.959 0.347 40.794 1.00 33.72 210 PRO A C 1
ATOM 1554 O O . PRO A 1 210 ? -11.886 -0.096 41.220 1.00 33.72 210 PRO A O 1
ATOM 1557 N N . ALA A 1 211 ? -13.882 0.926 41.570 1.00 33.66 211 ALA A N 1
ATOM 1558 C CA . ALA A 1 211 ? -13.811 0.882 43.017 1.00 33.66 211 ALA A CA 1
ATOM 1559 C C . ALA A 1 211 ? -13.564 -0.579 43.388 1.00 33.66 211 ALA A C 1
ATOM 1561 O O . ALA A 1 211 ? -14.302 -1.464 42.942 1.00 33.66 211 ALA A O 1
ATOM 1562 N N . LYS A 1 212 ? -12.470 -0.835 44.119 1.00 35.72 212 LYS A N 1
ATOM 1563 C CA . LYS A 1 212 ? -12.180 -2.175 44.632 1.00 35.72 212 LYS A CA 1
ATOM 1564 C C . LYS A 1 212 ? -13.476 -2.696 45.266 1.00 35.72 212 LYS A C 1
ATOM 1566 O O . LYS A 1 212 ? -14.080 -1.929 46.020 1.00 35.72 212 LYS A O 1
ATOM 1571 N N . PRO A 1 213 ? -13.923 -3.927 44.963 1.00 34.59 213 PRO A N 1
ATOM 1572 C CA . PRO A 1 213 ? -15.106 -4.477 45.605 1.00 34.59 213 PRO A CA 1
ATOM 1573 C C . PRO A 1 213 ? -14.916 -4.353 47.115 1.00 34.59 213 PRO A C 1
ATOM 1575 O O . PRO A 1 213 ? -13.913 -4.819 47.661 1.00 34.59 213 PRO A O 1
ATOM 1578 N N . GLY A 1 214 ? -15.830 -3.610 47.742 1.00 36.16 214 GLY A N 1
ATOM 1579 C CA . GLY A 1 214 ? -15.790 -3.301 49.160 1.00 36.16 214 GLY A CA 1
ATOM 1580 C C . GLY A 1 214 ? -15.698 -4.596 49.947 1.00 36.16 214 GLY A C 1
ATOM 1581 O O . GLY A 1 214 ? -16.609 -5.419 49.917 1.00 36.16 214 GLY A O 1
ATOM 1582 N N . THR A 1 215 ? -14.576 -4.796 50.632 1.00 37.41 215 THR A N 1
ATOM 1583 C CA . THR A 1 215 ? -14.486 -5.798 51.687 1.00 37.41 215 THR A CA 1
ATOM 1584 C C . THR A 1 215 ? -15.513 -5.424 52.743 1.00 37.41 215 THR A C 1
ATOM 1586 O O . THR A 1 215 ? -15.452 -4.328 53.299 1.00 37.41 215 THR A O 1
ATOM 1589 N N . GLY A 1 216 ? -16.474 -6.327 52.925 1.00 33.84 216 GLY A N 1
ATOM 1590 C CA . GLY A 1 216 ? -17.705 -6.112 53.661 1.00 33.84 216 GLY A CA 1
ATOM 1591 C C . GLY A 1 216 ? -17.536 -5.579 55.078 1.00 33.84 216 GLY A C 1
ATOM 1592 O O . GLY A 1 216 ? -16.540 -5.808 55.770 1.00 33.84 216 GLY A O 1
ATOM 1593 N N . GLU A 1 217 ? -18.597 -4.892 55.480 1.00 33.00 217 GLU A N 1
ATOM 1594 C CA . GLU A 1 217 ? -18.947 -4.547 56.844 1.00 33.00 217 GLU A CA 1
ATOM 1595 C C . GLU A 1 217 ? -18.640 -5.699 57.814 1.00 33.00 217 GLU A C 1
ATOM 1597 O O . GLU A 1 217 ? -19.156 -6.810 57.694 1.00 33.00 217 GLU A O 1
ATOM 1602 N N . ARG A 1 218 ? -17.832 -5.412 58.836 1.00 35.12 218 ARG A N 1
ATOM 1603 C CA . ARG A 1 218 ? -17.947 -6.079 60.132 1.00 35.12 218 ARG A CA 1
ATOM 1604 C C . ARG A 1 218 ? -18.313 -5.017 61.149 1.00 35.12 218 ARG A C 1
ATOM 1606 O O . ARG A 1 218 ? -17.504 -4.158 61.489 1.00 35.12 218 ARG A O 1
ATOM 1613 N N . GLY A 1 219 ? -19.570 -5.069 61.570 1.00 31.62 219 GLY A N 1
ATOM 1614 C CA . GLY A 1 219 ? -20.110 -4.224 62.615 1.00 31.62 219 GLY A CA 1
ATOM 1615 C C . GLY A 1 219 ? -19.406 -4.434 63.956 1.00 31.62 219 GLY A C 1
ATOM 1616 O O . GLY A 1 219 ? -19.080 -5.555 64.336 1.00 31.62 219 GLY A O 1
ATOM 1617 N N . GLY A 1 220 ? -19.241 -3.313 64.659 1.00 27.33 220 GLY A N 1
ATOM 1618 C CA . GLY A 1 220 ? -19.384 -3.186 66.107 1.00 27.33 220 GLY A CA 1
ATOM 1619 C C . GLY A 1 220 ? -18.336 -3.849 67.002 1.00 27.33 220 GLY A C 1
ATOM 1620 O O . GLY A 1 220 ? -18.363 -5.054 67.219 1.00 27.33 220 GLY A O 1
ATOM 1621 N N . LYS A 1 221 ? -17.562 -3.015 67.707 1.00 31.34 221 LYS A N 1
ATOM 1622 C CA . LYS A 1 221 ? -17.765 -2.767 69.149 1.00 31.34 221 LYS A CA 1
ATOM 1623 C C . LYS A 1 221 ? -17.154 -1.405 69.549 1.00 31.34 221 LYS A C 1
ATOM 1625 O O . LYS A 1 221 ? -16.153 -1.011 68.957 1.00 31.34 221 LYS A O 1
ATOM 1630 N N . PRO A 1 222 ? -17.766 -0.672 70.500 1.00 40.81 222 PRO A N 1
ATOM 1631 C CA . PRO A 1 222 ? -17.258 0.604 71.015 1.00 40.81 222 PRO A CA 1
ATOM 1632 C C . PRO A 1 222 ? -16.232 0.372 72.148 1.00 40.81 222 PRO A C 1
ATOM 1634 O O . PRO A 1 222 ? -15.898 -0.776 72.417 1.00 40.81 222 PRO A O 1
ATOM 1637 N N . PHE A 1 223 ? -15.813 1.452 72.828 1.00 30.14 223 PHE A N 1
ATOM 1638 C CA . PHE A 1 223 ? -14.773 1.590 73.880 1.00 30.14 223 PHE A CA 1
ATOM 1639 C C . PHE A 1 223 ? -13.376 1.909 73.316 1.00 30.14 223 PHE A C 1
ATOM 1641 O O . PHE A 1 223 ? -12.851 1.164 72.509 1.00 30.14 223 PHE A O 1
ATOM 1648 N N . GLY A 1 224 ? -12.667 2.976 73.685 1.00 28.25 224 GLY A N 1
ATOM 1649 C CA . GLY A 1 224 ? -12.888 4.056 74.640 1.00 28.25 224 GLY A CA 1
ATOM 1650 C C . GLY A 1 224 ? -11.550 4.784 74.863 1.00 28.25 224 GLY A C 1
ATOM 1651 O O . GLY A 1 224 ? -10.546 4.127 75.083 1.00 28.25 224 GLY A O 1
ATOM 1652 N N . GLY A 1 225 ? -11.557 6.123 74.817 1.00 26.45 225 GLY A N 1
ATOM 1653 C CA . GLY A 1 225 ? -10.693 7.021 75.606 1.00 26.45 225 GLY A CA 1
ATOM 1654 C C . GLY A 1 225 ? -9.172 7.122 75.359 1.00 26.45 225 GLY A C 1
ATOM 1655 O O . GLY A 1 225 ? -8.442 6.194 75.669 1.00 26.45 225 GLY A O 1
ATOM 1656 N N . ARG A 1 226 ? -8.735 8.376 75.092 1.00 28.02 226 ARG A N 1
ATOM 1657 C CA . ARG A 1 226 ? -7.450 9.031 75.489 1.00 28.02 226 ARG A CA 1
ATOM 1658 C C . ARG A 1 226 ? -6.164 8.461 74.831 1.00 28.02 226 ARG A C 1
ATOM 1660 O O . ARG A 1 226 ? -6.088 7.282 74.564 1.00 28.02 226 ARG A O 1
ATOM 1667 N N . ALA A 1 227 ? -5.077 9.181 74.544 1.00 28.33 227 ALA A N 1
ATOM 1668 C CA . ALA A 1 227 ? -4.614 10.549 74.774 1.00 28.33 227 ALA A CA 1
ATOM 1669 C C . ALA A 1 227 ? -3.336 10.805 73.919 1.00 28.33 227 ALA A C 1
ATOM 1671 O O . ALA A 1 227 ? -2.561 9.884 73.710 1.00 28.33 227 ALA A O 1
ATOM 1672 N N . TRP A 1 228 ? -3.146 12.067 73.506 1.00 27.41 228 TRP A N 1
ATOM 1673 C CA . TRP A 1 228 ? -1.907 12.875 73.427 1.00 27.41 228 TRP A CA 1
ATOM 1674 C C . TRP A 1 228 ? -0.649 12.428 72.639 1.00 27.41 228 TRP A C 1
ATOM 1676 O O . TRP A 1 228 ? -0.007 11.427 72.924 1.00 27.41 228 TRP A O 1
ATOM 1686 N N . ALA A 1 229 ? -0.281 13.335 71.722 1.00 29.97 229 ALA A N 1
ATOM 1687 C CA . ALA A 1 229 ? 1.037 13.822 71.293 1.00 29.97 229 ALA A CA 1
ATOM 1688 C C . ALA A 1 229 ? 2.328 13.208 71.875 1.00 29.97 229 ALA A C 1
ATOM 1690 O O . ALA A 1 229 ? 2.520 13.166 73.091 1.00 29.97 229 ALA A O 1
ATOM 1691 N N . LYS A 1 230 ? 3.296 12.988 70.976 1.00 33.28 230 LYS A N 1
ATOM 1692 C CA . LYS A 1 230 ? 4.572 13.722 70.935 1.00 33.28 230 LYS A CA 1
ATOM 1693 C C . LYS A 1 230 ? 5.088 13.792 69.502 1.00 33.28 230 LYS A C 1
ATOM 1695 O O . LYS A 1 230 ? 4.865 12.807 68.767 1.00 33.28 230 LYS A O 1
#

pLDDT: mean 80.39, std 18.42, range [26.45, 94.94]

Foldseek 3Di:
DVVVVVVCVVVVQWDQDPNDIDGALNVVLVLVLADPCVNDVVVVVVLVVVVVVCVVVVPPPVNVVVVVVVVVVRVVVCVVCVVVSCVSVLVTPFPFLEAQPQPRATWGWDDDPQPDIKTGGSQWDWDQDPVRDIDTPDGRLAIADCDDLSDGHDSVQVHCLSVFHWHKDWQRQDPPNVDGTGIFIKHWQRPDADPVSYTDIDTDDPPDDPDDPDPDDDDDDDDDDDDDDD

Organism: NCBI:txid2304548